Protein AF-A0A957PJA9-F1 (afdb_monomer_lite)

Sequence (303 aa):
SLYGAEYSLLAAAGVASLTDVLNEHIEVETPTTPSAQRWWKGEQSMPVIHSETNGGPHGTEFDDTDVLIADQDARVQTISIRTSKRLDQIAIAYTNGALRVHGGSGGAPQSLTLQPDEVVKEIVTYADKKDDHTRIFAIEITTSAGRKLESGTKSGRSVKVTFDAQHLFAGCFGRSGDEVDLLGFLQIEPVEPEPLPIIETGAKIIVFSDPNFQGQSRVLTSPVQTLNPTRFNNLTSSLIVVSGTWELYENVNFEGDAWIVSEDGGPNEDGVYPNWQSWQGDNDVISSLKPQELPTDYGAAGA

Structure (mmCIF, N/CA/C/O backbone):
data_AF-A0A957PJA9-F1
#
_entry.id   AF-A0A957PJA9-F1
#
loop_
_atom_site.group_PDB
_atom_site.id
_atom_site.type_symbol
_atom_site.label_atom_id
_atom_site.label_alt_id
_atom_site.label_comp_id
_atom_site.label_asym_id
_atom_site.label_entity_id
_atom_site.label_seq_id
_atom_site.pdbx_PDB_ins_code
_atom_site.Cartn_x
_atom_site.Cartn_y
_atom_site.Cartn_z
_atom_site.occupancy
_atom_site.B_iso_or_equiv
_atom_site.auth_seq_id
_atom_site.auth_comp_id
_atom_site.auth_asym_id
_atom_site.auth_atom_id
_atom_site.pdbx_PDB_model_num
ATOM 1 N N . SER A 1 1 ? 39.933 4.610 -14.428 1.00 35.66 1 SER A N 1
ATOM 2 C CA . SER A 1 1 ? 39.613 5.789 -15.258 1.00 35.66 1 SER A CA 1
ATOM 3 C C . SER A 1 1 ? 38.736 5.322 -16.413 1.00 35.66 1 SER A C 1
ATOM 5 O O . SER A 1 1 ? 39.227 5.157 -17.520 1.00 35.66 1 SER A O 1
ATOM 7 N N . LEU A 1 2 ? 37.471 4.991 -16.124 1.00 29.03 2 LEU A N 1
ATOM 8 C CA . LEU A 1 2 ? 36.523 4.422 -17.100 1.00 29.03 2 LEU A CA 1
ATOM 9 C C . LEU A 1 2 ? 36.038 5.463 -18.122 1.00 29.03 2 LEU A C 1
ATOM 11 O O . LEU A 1 2 ? 35.729 5.118 -19.251 1.00 29.03 2 LEU A O 1
ATOM 15 N N . TYR A 1 3 ? 36.121 6.748 -17.769 1.00 29.58 3 TYR A N 1
ATOM 16 C CA . TYR A 1 3 ? 35.779 7.852 -18.660 1.00 29.58 3 TYR A CA 1
ATOM 17 C C . TYR A 1 3 ? 36.653 7.925 -19.928 1.00 29.58 3 TYR A C 1
ATOM 19 O O . TYR A 1 3 ? 36.187 8.399 -20.948 1.00 29.58 3 TYR A O 1
ATOM 27 N N . GLY A 1 4 ? 37.911 7.466 -19.918 1.00 29.92 4 GLY A N 1
ATOM 28 C CA . GLY A 1 4 ? 38.843 7.707 -21.037 1.00 29.92 4 GLY A CA 1
ATOM 29 C C . GLY A 1 4 ? 38.593 6.888 -22.314 1.00 29.92 4 GLY A C 1
ATOM 30 O O . GLY A 1 4 ? 38.890 7.367 -23.408 1.00 29.92 4 GLY A O 1
ATOM 31 N N . ALA A 1 5 ? 38.054 5.673 -22.187 1.00 39.09 5 ALA A N 1
ATOM 32 C CA . ALA A 1 5 ? 37.800 4.791 -23.330 1.00 39.09 5 ALA A CA 1
ATOM 33 C C . ALA A 1 5 ? 36.501 5.170 -24.064 1.00 39.09 5 ALA A C 1
ATOM 35 O O . ALA A 1 5 ? 36.493 5.250 -25.291 1.00 39.09 5 ALA A O 1
ATOM 36 N N . GLU A 1 6 ? 35.452 5.528 -23.312 1.00 40.25 6 GLU A N 1
ATOM 37 C CA . GLU A 1 6 ? 34.145 5.935 -23.851 1.00 40.25 6 GLU A CA 1
ATOM 38 C C . GLU A 1 6 ? 34.233 7.180 -24.757 1.00 40.25 6 GLU A C 1
ATOM 40 O O . GLU A 1 6 ? 33.568 7.245 -25.789 1.00 40.25 6 GLU A O 1
ATOM 45 N N . TYR A 1 7 ? 35.106 8.148 -24.438 1.00 41.31 7 TYR A N 1
ATOM 46 C CA . TYR A 1 7 ? 35.310 9.335 -25.285 1.00 41.31 7 TYR A CA 1
ATOM 47 C C . TYR A 1 7 ? 36.021 9.032 -26.614 1.00 41.31 7 TYR A C 1
ATOM 49 O O . TYR A 1 7 ? 35.856 9.788 -27.570 1.00 41.31 7 TYR A O 1
ATOM 57 N N . SER A 1 8 ? 36.812 7.958 -26.694 1.00 42.91 8 SER A N 1
ATOM 58 C CA . SER A 1 8 ? 37.650 7.676 -27.871 1.00 42.91 8 SER A CA 1
ATOM 59 C C . SER A 1 8 ? 36.853 7.031 -29.010 1.00 42.91 8 SER A C 1
ATOM 61 O O . SER A 1 8 ? 37.038 7.403 -30.168 1.00 42.91 8 SER A O 1
ATOM 63 N N . LEU A 1 9 ? 35.917 6.135 -28.681 1.00 43.94 9 LEU A N 1
ATOM 64 C CA . LEU A 1 9 ? 35.018 5.490 -29.649 1.00 43.94 9 LEU A CA 1
ATOM 65 C C . LEU A 1 9 ? 33.994 6.483 -30.227 1.00 43.94 9 LEU A C 1
ATOM 67 O O . LEU A 1 9 ? 33.745 6.513 -31.430 1.00 43.94 9 LEU A O 1
ATOM 71 N N . LEU A 1 10 ? 33.462 7.379 -29.389 1.00 42.94 10 LEU A N 1
ATOM 72 C CA . LEU A 1 10 ? 32.453 8.366 -29.795 1.00 42.94 10 LEU A CA 1
ATOM 73 C C . LEU A 1 10 ? 33.044 9.545 -30.591 1.00 42.94 10 LEU A C 1
ATOM 75 O O . LEU A 1 10 ? 32.372 10.102 -31.459 1.00 42.94 10 LEU A O 1
ATOM 79 N N . ALA A 1 11 ? 34.314 9.897 -30.354 1.00 40.91 11 ALA A N 1
ATOM 80 C CA . ALA A 1 11 ? 35.032 10.891 -31.156 1.00 40.91 11 ALA A CA 1
ATOM 81 C C . ALA A 1 11 ? 35.365 10.384 -32.572 1.00 40.91 11 ALA A C 1
ATOM 83 O O . ALA A 1 11 ? 35.389 11.181 -33.512 1.00 40.91 11 ALA A O 1
ATOM 84 N N . ALA A 1 12 ? 35.573 9.073 -32.747 1.00 42.72 12 ALA A N 1
ATOM 85 C CA . ALA A 1 12 ? 35.762 8.457 -34.063 1.00 42.72 12 ALA A CA 1
ATOM 86 C C . ALA A 1 12 ? 34.472 8.457 -34.912 1.00 42.72 12 ALA A C 1
ATOM 88 O O . ALA A 1 12 ? 34.547 8.481 -36.140 1.00 42.72 12 ALA A O 1
ATOM 89 N N . ALA A 1 13 ? 33.300 8.511 -34.267 1.00 43.03 13 ALA A N 1
ATOM 90 C CA . ALA A 1 13 ? 31.978 8.471 -34.899 1.00 43.03 13 ALA A CA 1
ATOM 91 C C . ALA A 1 13 ? 31.411 9.847 -35.332 1.00 43.03 13 ALA A C 1
ATOM 93 O O . ALA A 1 13 ? 30.321 9.909 -35.897 1.00 43.03 13 ALA A O 1
ATOM 94 N N . GLY A 1 14 ? 32.120 10.962 -35.100 1.00 38.50 14 GLY A N 1
ATOM 95 C CA . GLY A 1 14 ? 31.727 12.289 -35.608 1.00 38.50 14 GLY A CA 1
ATOM 96 C C . GLY A 1 14 ? 30.507 12.943 -34.931 1.00 38.50 14 GLY A C 1
ATOM 97 O O . GLY A 1 14 ? 29.901 13.845 -35.510 1.00 38.50 14 GLY A O 1
ATOM 98 N N . VAL A 1 15 ? 30.138 12.519 -33.717 1.00 47.31 15 VAL A N 1
ATOM 99 C CA . VAL A 1 15 ? 28.950 13.010 -32.992 1.00 47.31 15 VAL A CA 1
ATOM 100 C C . VAL A 1 15 ? 29.196 14.423 -32.430 1.00 47.31 15 VAL A C 1
ATOM 102 O O . VAL A 1 15 ? 30.083 14.634 -31.606 1.00 47.31 15 VAL A O 1
ATOM 105 N N . ALA A 1 16 ? 28.422 15.417 -32.883 1.00 40.41 16 ALA A N 1
ATOM 106 C CA . ALA A 1 16 ? 28.734 16.845 -32.714 1.00 40.41 16 ALA A CA 1
ATOM 107 C C . ALA A 1 16 ? 28.353 17.490 -31.356 1.00 40.41 16 ALA A C 1
ATOM 109 O O . ALA A 1 16 ? 28.653 18.665 -31.151 1.00 40.41 16 ALA A O 1
ATOM 110 N N . SER A 1 17 ? 27.738 16.772 -30.410 1.00 44.25 17 SER A N 1
ATOM 111 C CA . SER A 1 17 ? 27.524 17.275 -29.037 1.00 44.25 17 SER A CA 1
ATOM 112 C C . SER A 1 17 ? 27.414 16.120 -28.037 1.00 44.25 17 SER A C 1
ATOM 114 O O . SER A 1 17 ? 26.384 15.461 -27.928 1.00 44.25 17 SER A O 1
ATOM 116 N N . LEU A 1 18 ? 28.505 15.862 -27.309 1.00 39.62 18 LEU A N 1
ATOM 117 C CA . LEU A 1 18 ? 28.618 14.800 -26.295 1.00 39.62 18 LEU A CA 1
ATOM 118 C C . LEU A 1 18 ? 27.788 15.080 -25.029 1.00 39.62 18 LEU A C 1
ATOM 120 O O . LEU A 1 18 ? 27.390 14.152 -24.331 1.00 39.62 18 LEU A O 1
ATOM 124 N N . THR A 1 19 ? 27.526 16.350 -24.719 1.00 38.09 19 THR A N 1
ATOM 125 C CA . THR A 1 19 ? 26.847 16.772 -23.484 1.00 38.09 19 THR A CA 1
ATOM 126 C C . THR A 1 19 ? 25.332 16.611 -23.517 1.00 38.09 19 THR A C 1
ATOM 128 O O . THR A 1 19 ? 24.737 16.485 -22.453 1.00 38.09 19 THR A O 1
ATOM 131 N N . ASP A 1 20 ? 24.711 16.581 -24.698 1.00 39.44 20 ASP A N 1
ATOM 132 C CA . ASP A 1 20 ? 23.251 16.450 -24.816 1.00 39.44 20 ASP A CA 1
ATOM 133 C C . ASP A 1 20 ? 22.808 14.976 -24.809 1.00 39.44 20 ASP A C 1
ATOM 135 O O . ASP A 1 20 ? 21.791 14.642 -24.210 1.00 39.44 20 ASP A O 1
ATOM 139 N N . VAL A 1 21 ? 23.615 14.073 -25.384 1.00 43.16 21 VAL A N 1
ATOM 140 C CA . VAL A 1 21 ? 23.332 12.622 -25.439 1.00 43.16 21 VAL A CA 1
ATOM 141 C C . VAL A 1 21 ? 23.545 11.938 -24.083 1.00 43.16 21 VAL A C 1
ATOM 143 O O . VAL A 1 21 ? 22.815 11.017 -23.733 1.00 43.16 21 VAL A O 1
ATOM 146 N N . LEU A 1 22 ? 24.526 12.395 -23.296 1.00 40.66 22 LEU A N 1
ATOM 147 C CA . LEU A 1 22 ? 24.816 11.839 -21.967 1.00 40.66 22 LEU A CA 1
ATOM 148 C C . LEU A 1 22 ? 23.906 12.397 -20.854 1.00 40.66 22 LEU A C 1
ATOM 150 O O . LEU A 1 22 ? 23.864 11.809 -19.778 1.00 40.66 22 LEU A O 1
ATOM 154 N N . ASN A 1 23 ? 23.185 13.503 -21.095 1.00 36.00 23 ASN A N 1
ATOM 155 C CA . ASN A 1 23 ? 22.297 14.139 -20.109 1.00 36.00 23 ASN A CA 1
ATOM 156 C C . ASN A 1 23 ? 20.808 13.780 -20.264 1.00 36.00 23 ASN A C 1
ATOM 158 O O . ASN A 1 23 ? 20.015 14.155 -19.398 1.00 36.00 23 ASN A O 1
ATOM 162 N N . GLU A 1 24 ? 20.398 13.050 -21.308 1.00 37.00 24 GLU A N 1
ATOM 163 C CA . GLU A 1 24 ? 19.062 12.439 -21.350 1.00 37.00 24 GLU A CA 1
ATOM 164 C C . GLU A 1 24 ? 19.024 11.211 -20.419 1.00 37.00 24 GLU A C 1
ATOM 166 O O . GLU A 1 24 ? 19.050 10.061 -20.852 1.00 37.00 24 GLU A O 1
ATOM 171 N N . HIS A 1 25 ? 18.938 11.454 -19.107 1.00 32.47 25 HIS A N 1
ATOM 172 C CA . HIS A 1 25 ? 18.408 10.473 -18.160 1.00 32.47 25 HIS A CA 1
ATOM 173 C C . HIS A 1 25 ? 16.915 10.285 -18.455 1.00 32.47 25 HIS A C 1
ATOM 175 O O . HIS A 1 25 ? 16.056 10.937 -17.866 1.00 32.47 25 HIS A O 1
ATOM 181 N N . ILE A 1 26 ? 16.598 9.415 -19.411 1.00 35.09 26 ILE A N 1
ATOM 182 C CA . ILE A 1 26 ? 15.256 8.855 -19.531 1.00 35.09 26 ILE A CA 1
ATOM 183 C C . ILE A 1 26 ? 15.223 7.658 -18.585 1.00 35.09 26 ILE A C 1
ATOM 185 O O . ILE A 1 26 ? 15.786 6.607 -18.886 1.00 35.09 26 ILE A O 1
ATOM 189 N N . GLU A 1 27 ? 14.589 7.832 -17.425 1.00 33.16 27 GLU A N 1
ATOM 190 C CA . GLU A 1 27 ? 14.110 6.712 -16.619 1.00 33.16 27 GLU A CA 1
ATOM 191 C C . GLU A 1 27 ? 13.172 5.884 -17.505 1.00 33.16 27 GLU A C 1
ATOM 193 O O . GLU A 1 27 ? 12.045 6.278 -17.805 1.00 33.16 27 GLU A O 1
ATOM 198 N N . VAL A 1 28 ? 13.670 4.759 -18.016 1.00 34.41 28 VAL A N 1
ATOM 199 C CA . VAL A 1 28 ? 12.825 3.764 -18.667 1.00 34.41 28 VAL A CA 1
ATOM 200 C C . VAL A 1 28 ? 12.067 3.072 -17.543 1.00 34.41 28 VAL A C 1
ATOM 202 O O . VAL A 1 28 ? 12.627 2.228 -16.847 1.00 34.41 28 VAL A O 1
ATOM 205 N N . GLU A 1 29 ? 10.806 3.459 -17.344 1.00 29.66 29 GLU A N 1
ATOM 206 C CA . GLU A 1 29 ? 9.872 2.710 -16.505 1.00 29.66 29 GLU A CA 1
ATOM 207 C C . GLU A 1 29 ? 9.851 1.258 -16.998 1.00 29.66 29 GLU A C 1
ATOM 209 O O . GLU A 1 29 ? 9.418 0.953 -18.114 1.00 29.66 29 GLU A O 1
ATOM 214 N N . THR A 1 30 ? 10.391 0.353 -16.188 1.00 33.00 30 THR A N 1
ATOM 215 C CA . THR A 1 30 ? 10.357 -1.075 -16.474 1.00 33.00 30 THR A CA 1
ATOM 216 C C . THR A 1 30 ? 8.904 -1.556 -16.388 1.00 33.00 30 THR A C 1
ATOM 218 O O . THR A 1 30 ? 8.198 -1.222 -15.434 1.00 33.00 30 THR A O 1
ATOM 221 N N . PRO A 1 31 ? 8.407 -2.342 -17.362 1.00 29.28 31 PRO A N 1
ATOM 222 C CA . PRO A 1 31 ? 7.076 -2.921 -17.264 1.00 29.28 31 PRO A CA 1
ATOM 223 C C . PRO A 1 31 ? 7.059 -3.923 -16.104 1.00 29.28 31 PRO A C 1
ATOM 225 O O . PRO A 1 31 ? 7.679 -4.986 -16.160 1.00 29.28 31 PRO A O 1
ATOM 228 N N . THR A 1 32 ? 6.337 -3.582 -15.039 1.00 33.22 32 THR A N 1
ATOM 229 C CA . THR A 1 32 ? 6.077 -4.438 -13.879 1.00 33.22 32 THR A CA 1
ATOM 230 C C . THR A 1 32 ? 5.175 -5.606 -14.281 1.00 33.22 32 THR A C 1
ATOM 232 O O . THR A 1 32 ? 3.971 -5.607 -14.043 1.00 33.22 32 THR A O 1
ATOM 235 N N . THR A 1 33 ? 5.739 -6.635 -14.917 1.00 31.31 33 THR A N 1
ATOM 236 C CA . THR A 1 33 ? 5.007 -7.890 -15.141 1.00 31.31 33 THR A CA 1
ATOM 237 C C . THR A 1 33 ? 5.072 -8.748 -13.864 1.00 31.31 33 THR A C 1
ATOM 239 O O . THR A 1 33 ? 6.165 -9.179 -13.495 1.00 31.31 33 THR A O 1
ATOM 242 N N . PRO A 1 34 ? 3.945 -9.045 -13.180 1.00 34.22 34 PRO A N 1
ATOM 243 C CA . PRO A 1 34 ? 3.932 -9.646 -11.833 1.00 34.22 34 PRO A CA 1
ATOM 244 C C . PRO A 1 34 ? 4.334 -11.132 -11.711 1.00 34.22 34 PRO A C 1
ATOM 246 O O . PRO A 1 34 ? 4.091 -11.745 -10.676 1.00 34.22 34 PRO A O 1
ATOM 249 N N . SER A 1 35 ? 4.901 -11.778 -12.734 1.00 34.34 35 SER A N 1
ATOM 250 C CA . SER A 1 35 ? 4.942 -13.253 -12.796 1.00 34.34 35 SER A CA 1
ATOM 251 C C . SER A 1 35 ? 6.235 -13.933 -12.321 1.00 34.34 35 SER A C 1
ATOM 253 O O . SER A 1 35 ? 6.362 -15.144 -12.486 1.00 34.34 35 SER A O 1
ATOM 255 N N . ALA A 1 36 ? 7.176 -13.219 -11.697 1.00 36.50 36 ALA A N 1
ATOM 256 C CA . ALA A 1 36 ? 8.404 -13.815 -11.144 1.00 36.50 36 ALA A CA 1
ATOM 257 C C . ALA A 1 36 ? 8.431 -13.871 -9.602 1.00 36.50 36 ALA A C 1
ATOM 259 O O . ALA A 1 36 ? 9.495 -13.926 -8.990 1.00 36.50 36 ALA A O 1
ATOM 260 N N . GLN A 1 37 ? 7.264 -13.896 -8.952 1.00 40.44 37 GLN A N 1
ATOM 261 C CA . GLN A 1 37 ? 7.166 -14.106 -7.507 1.00 40.44 37 GLN A CA 1
ATOM 262 C C . GLN A 1 37 ? 7.439 -15.577 -7.134 1.00 40.44 37 GLN A C 1
ATOM 264 O O . GLN A 1 37 ? 6.527 -16.396 -7.019 1.00 40.44 37 GLN A O 1
ATOM 269 N N . ARG A 1 38 ? 8.707 -15.924 -6.885 1.00 29.86 38 ARG A N 1
ATOM 270 C CA . ARG A 1 38 ? 9.079 -17.051 -6.011 1.00 29.86 38 ARG A CA 1
ATOM 271 C C . ARG A 1 38 ? 10.228 -16.636 -5.092 1.00 29.86 38 ARG A C 1
ATOM 273 O O . ARG A 1 38 ? 11.295 -16.251 -5.549 1.00 29.86 38 ARG A O 1
ATOM 280 N N . TRP A 1 39 ? 9.939 -16.686 -3.794 1.00 40.41 39 TRP A N 1
ATOM 281 C CA . TRP A 1 39 ? 10.555 -15.881 -2.745 1.00 40.41 39 TRP A CA 1
ATOM 282 C C . TRP A 1 39 ? 11.653 -16.618 -1.956 1.00 40.41 39 TRP A C 1
ATOM 284 O O . TRP A 1 39 ? 11.541 -17.811 -1.681 1.00 40.41 39 TRP A O 1
ATOM 294 N N . TRP A 1 40 ? 12.696 -15.851 -1.617 1.00 39.94 40 TRP A N 1
ATOM 295 C CA . TRP A 1 40 ? 13.500 -15.802 -0.382 1.00 39.94 40 TRP A CA 1
ATOM 296 C C . TRP A 1 40 ? 13.588 -17.035 0.553 1.00 39.94 40 TRP A C 1
ATOM 298 O O . TRP A 1 40 ? 12.599 -17.545 1.075 1.00 39.94 40 TRP A O 1
ATOM 308 N N . LYS A 1 41 ? 14.833 -17.420 0.882 1.00 37.88 41 LYS A N 1
ATOM 309 C CA . LYS A 1 41 ? 15.226 -18.200 2.072 1.00 37.88 41 LYS A CA 1
ATOM 310 C C . LYS A 1 41 ? 15.840 -17.232 3.093 1.00 37.88 41 LYS A C 1
ATOM 312 O O . LYS A 1 41 ? 17.004 -16.878 2.937 1.00 37.88 41 LYS A O 1
ATOM 317 N N . GLY A 1 42 ? 15.135 -16.842 4.151 1.00 35.31 42 GLY A N 1
ATOM 318 C CA . GLY A 1 42 ? 15.780 -16.070 5.215 1.00 35.31 42 GLY A CA 1
ATOM 319 C C . GLY A 1 42 ? 14.867 -15.741 6.387 1.00 35.31 42 GLY A C 1
ATOM 320 O O . GLY A 1 42 ? 13.770 -15.224 6.229 1.00 35.31 42 GLY A O 1
ATOM 321 N N . GLU A 1 43 ? 15.366 -16.069 7.566 1.00 42.69 43 GLU A N 1
ATOM 322 C CA . GLU A 1 43 ? 14.689 -16.254 8.849 1.00 42.69 43 GLU A CA 1
ATOM 323 C C . GLU A 1 43 ? 14.502 -14.947 9.646 1.00 42.69 43 GLU A C 1
ATOM 325 O O . GLU A 1 43 ? 14.566 -14.953 10.873 1.00 42.69 43 GLU A O 1
ATOM 330 N N . GLN A 1 44 ? 14.297 -13.807 8.976 1.00 46.06 44 GLN A N 1
ATOM 331 C CA . GLN A 1 44 ? 13.971 -12.549 9.655 1.00 46.06 44 GLN A CA 1
ATOM 332 C C . GLN A 1 44 ? 12.506 -12.190 9.410 1.00 46.06 44 GLN A C 1
ATOM 334 O O . GLN A 1 44 ? 12.094 -11.855 8.305 1.00 46.06 44 GLN A O 1
ATOM 339 N N . SER A 1 45 ? 11.713 -12.338 10.471 1.00 51.94 45 SER A N 1
ATOM 340 C CA . SER A 1 45 ? 10.333 -11.871 10.580 1.00 51.94 45 SER A CA 1
ATOM 341 C C . SER A 1 45 ? 10.215 -10.414 10.132 1.00 51.94 45 SER A C 1
ATOM 343 O O . SER A 1 45 ? 11.037 -9.605 10.564 1.00 51.94 45 SER A O 1
ATOM 345 N N . MET A 1 46 ? 9.175 -10.060 9.364 1.00 56.75 46 MET A N 1
ATOM 346 C CA . MET A 1 46 ? 8.797 -8.649 9.205 1.00 56.75 46 MET A CA 1
ATOM 347 C C . MET A 1 46 ? 8.712 -8.015 10.603 1.00 56.75 46 MET A C 1
ATOM 349 O O . MET A 1 46 ? 8.009 -8.578 11.454 1.00 56.75 46 MET A O 1
ATOM 353 N N . PRO A 1 47 ? 9.420 -6.906 10.885 1.00 71.50 47 PRO A N 1
ATOM 354 C CA . PRO A 1 47 ? 9.266 -6.220 12.155 1.00 71.50 47 PRO A CA 1
ATOM 355 C C . PRO A 1 47 ? 7.861 -5.610 12.191 1.00 71.50 47 PRO A C 1
ATOM 357 O O . PRO A 1 47 ? 7.597 -4.557 11.616 1.00 71.50 47 PRO A O 1
ATOM 360 N N . VAL A 1 48 ? 6.927 -6.314 12.831 1.00 85.81 48 VAL A N 1
ATOM 361 C CA . VAL A 1 48 ? 5.610 -5.767 13.160 1.00 85.81 48 VAL A CA 1
ATOM 362 C C . VAL A 1 48 ? 5.788 -4.884 14.389 1.00 85.81 48 VAL A C 1
ATOM 364 O O . VAL A 1 48 ? 6.228 -5.348 15.441 1.00 85.81 48 VAL A O 1
ATOM 367 N N . ILE A 1 49 ? 5.475 -3.601 14.243 1.00 90.31 49 ILE A N 1
ATOM 368 C CA . ILE A 1 49 ? 5.628 -2.590 15.285 1.00 90.31 49 ILE A CA 1
ATOM 369 C C . ILE A 1 49 ? 4.256 -2.270 15.875 1.00 90.31 49 ILE A C 1
ATOM 371 O O . ILE A 1 49 ? 3.344 -1.829 15.175 1.00 90.31 49 ILE A O 1
ATOM 375 N N . HIS A 1 50 ? 4.121 -2.428 17.187 1.00 94.88 50 HIS A N 1
ATOM 376 C CA . HIS A 1 50 ? 2.921 -2.046 17.931 1.00 94.88 50 HIS A CA 1
ATOM 377 C C . HIS A 1 50 ? 3.012 -0.580 18.368 1.00 94.88 50 HIS A C 1
ATOM 379 O O . HIS A 1 50 ? 3.976 -0.169 19.015 1.00 94.88 50 HIS A O 1
ATOM 385 N N . SER A 1 51 ? 2.003 0.224 18.028 1.00 97.25 51 SER A N 1
ATOM 386 C CA . SER A 1 51 ? 1.910 1.620 18.474 1.00 97.25 51 SER A CA 1
ATOM 387 C C . SER A 1 51 ? 1.619 1.755 19.977 1.00 97.25 51 SER A C 1
ATOM 389 O O . SER A 1 51 ? 1.298 0.791 20.669 1.00 97.25 51 SER A O 1
ATOM 391 N N . GLU A 1 52 ? 1.608 2.991 20.487 1.00 95.25 52 GLU A N 1
ATOM 392 C CA . GLU A 1 52 ? 0.925 3.288 21.753 1.00 95.25 52 GLU A CA 1
ATOM 393 C C . GLU A 1 52 ? -0.574 2.939 21.647 1.00 95.25 52 GLU A C 1
ATOM 395 O O . GLU A 1 52 ? -1.197 3.138 20.600 1.00 95.25 52 GLU A O 1
ATOM 400 N N . THR A 1 53 ? -1.156 2.432 22.737 1.00 97.19 53 THR A N 1
ATOM 401 C CA . THR A 1 53 ? -2.593 2.142 22.851 1.00 97.19 53 THR A CA 1
ATOM 402 C C . THR A 1 53 ? -3.358 3.267 23.543 1.00 97.19 53 THR A C 1
ATOM 404 O O . THR A 1 53 ? -2.855 3.873 24.491 1.00 97.19 53 THR A O 1
ATOM 407 N N . ASN A 1 54 ? -4.629 3.447 23.189 1.00 98.00 54 ASN A N 1
ATOM 408 C CA . ASN A 1 54 ? -5.583 4.255 23.950 1.00 98.00 54 ASN A CA 1
ATOM 409 C C . ASN A 1 54 ? -6.737 3.390 24.462 1.00 98.00 54 ASN A C 1
ATOM 411 O O . ASN A 1 54 ? -7.106 2.431 23.791 1.00 98.00 54 ASN A O 1
ATOM 415 N N . GLY A 1 55 ? -7.323 3.724 25.615 1.00 96.75 55 GLY A N 1
ATOM 416 C CA . GLY A 1 55 ? -8.453 2.981 26.192 1.00 96.75 55 GLY A CA 1
ATOM 417 C C . GLY A 1 55 ? -8.180 2.340 27.558 1.00 96.75 55 GLY A C 1
ATOM 418 O O . GLY A 1 55 ? -7.376 2.853 28.338 1.00 96.75 55 GLY A O 1
ATOM 419 N N . GLY A 1 56 ? -8.895 1.257 27.886 1.00 94.38 56 GLY A N 1
ATOM 420 C CA . GLY A 1 56 ? -8.838 0.594 29.196 1.00 94.38 56 GLY A CA 1
ATOM 421 C C . GLY A 1 56 ? -8.823 -0.939 29.166 1.00 94.38 56 GLY A C 1
ATOM 422 O O . GLY A 1 56 ? -9.042 -1.552 28.129 1.00 94.38 56 GLY A O 1
ATOM 423 N N . PRO A 1 57 ? -8.587 -1.585 30.321 1.00 95.25 57 PRO A N 1
ATOM 424 C CA . PRO A 1 57 ? -8.232 -3.007 30.426 1.00 95.25 57 PRO A CA 1
ATOM 425 C C . PRO A 1 57 ? -9.428 -3.974 30.328 1.00 95.25 57 PRO A C 1
ATOM 427 O O . PRO A 1 57 ? -9.367 -5.100 30.817 1.00 95.25 57 PRO A O 1
ATOM 430 N N . HIS A 1 58 ? -10.545 -3.536 29.758 1.00 94.00 58 HIS A N 1
ATOM 431 C CA . HIS A 1 58 ? -11.792 -4.299 29.715 1.00 94.00 58 HIS A CA 1
ATOM 432 C C . HIS A 1 58 ? -11.889 -5.134 28.433 1.00 94.00 58 HIS A C 1
ATOM 434 O O . HIS A 1 58 ? -11.033 -5.026 27.561 1.00 94.00 58 HIS A O 1
ATOM 440 N N . GLY A 1 59 ? -12.905 -5.992 28.332 1.00 95.12 59 GLY A N 1
ATOM 441 C CA . GLY A 1 59 ? -13.120 -6.813 27.139 1.00 95.12 59 GLY A CA 1
ATOM 442 C C . GLY A 1 59 ? -12.084 -7.928 26.972 1.00 95.12 59 GLY A C 1
ATOM 443 O O . GLY A 1 59 ? -11.285 -8.206 27.872 1.00 95.12 59 GLY A O 1
ATOM 444 N N . THR A 1 60 ? -12.122 -8.577 25.813 1.00 97.69 60 THR A N 1
ATOM 445 C CA . THR A 1 60 ? -11.225 -9.667 25.408 1.00 97.69 60 THR A CA 1
ATOM 446 C C . THR A 1 60 ? -10.134 -9.127 24.496 1.00 97.69 60 THR A C 1
ATOM 448 O O . THR A 1 60 ? -10.398 -8.244 23.684 1.00 97.69 60 THR A O 1
ATOM 451 N N . GLU A 1 61 ? -8.916 -9.641 24.643 1.00 98.00 61 GLU A N 1
ATOM 452 C CA . GLU A 1 61 ? -7.775 -9.258 23.807 1.00 98.00 61 GLU A CA 1
ATOM 453 C C . GLU A 1 61 ? -7.956 -9.703 22.355 1.00 98.00 61 GLU A C 1
ATOM 455 O O . GLU A 1 61 ? -8.533 -10.757 22.083 1.00 98.00 61 GLU A O 1
ATOM 460 N N . PHE A 1 62 ? -7.426 -8.900 21.438 1.00 98.38 62 PHE A N 1
ATOM 461 C CA . PHE A 1 62 ? -7.275 -9.238 20.031 1.00 98.38 62 PHE A CA 1
ATOM 462 C C . PHE A 1 62 ? -5.961 -8.667 19.491 1.00 98.38 62 PHE A C 1
ATOM 464 O O . PHE A 1 62 ? -5.474 -7.642 19.978 1.00 98.38 62 PHE A O 1
ATOM 471 N N . ASP A 1 63 ? -5.410 -9.315 18.470 1.00 97.44 63 ASP A N 1
ATOM 472 C CA . ASP A 1 63 ? -4.217 -8.871 17.755 1.00 97.44 63 ASP A CA 1
ATOM 473 C C . ASP A 1 63 ? -4.258 -9.426 16.323 1.00 97.44 63 ASP A C 1
ATOM 475 O O . ASP A 1 63 ? -4.375 -10.637 16.136 1.00 97.44 63 ASP A O 1
ATOM 479 N N . ASP A 1 64 ? -4.185 -8.541 15.327 1.00 97.31 64 ASP A N 1
ATOM 480 C CA . ASP A 1 64 ? -4.242 -8.891 13.902 1.00 97.31 64 ASP A CA 1
ATOM 481 C C . ASP A 1 64 ? -2.883 -9.330 13.321 1.00 97.31 64 ASP A C 1
ATOM 483 O O . ASP A 1 64 ? -2.771 -9.580 12.118 1.00 97.31 64 ASP A O 1
ATOM 487 N N . THR A 1 65 ? -1.833 -9.436 14.146 1.00 92.25 65 THR A N 1
ATOM 488 C CA . THR A 1 65 ? -0.486 -9.854 13.712 1.00 92.25 65 THR A CA 1
ATOM 489 C C . THR A 1 65 ? -0.501 -11.227 13.027 1.00 92.25 65 THR A C 1
ATOM 491 O O . THR A 1 65 ? 0.329 -11.505 12.162 1.00 92.25 65 THR A O 1
ATOM 494 N N . ASP A 1 66 ? -1.473 -12.082 13.352 1.00 90.25 66 ASP A N 1
ATOM 495 C CA . ASP A 1 66 ? -1.637 -13.401 12.745 1.00 90.25 66 ASP A CA 1
ATOM 496 C C . ASP A 1 66 ? -1.866 -13.348 11.222 1.00 90.25 66 ASP A C 1
ATOM 498 O O . ASP A 1 66 ? -1.379 -14.222 10.503 1.00 90.25 66 ASP A O 1
ATOM 502 N N . VAL A 1 67 ? -2.533 -12.303 10.715 1.00 88.69 67 VAL A N 1
ATOM 503 C CA . VAL A 1 67 ? -2.718 -12.077 9.271 1.00 88.69 67 VAL A CA 1
ATOM 504 C C . VAL A 1 67 ? -1.372 -11.854 8.584 1.00 88.69 67 VAL A C 1
ATOM 506 O O . VAL A 1 67 ? -1.113 -12.445 7.538 1.00 88.69 67 VAL A O 1
ATOM 509 N N . LEU A 1 68 ? -0.513 -11.037 9.199 1.00 84.69 68 LEU A N 1
ATOM 510 C CA . LEU A 1 68 ? 0.792 -10.643 8.658 1.00 84.69 68 LEU A CA 1
ATOM 511 C C . LEU A 1 68 ? 1.810 -11.790 8.719 1.00 84.69 68 LEU A C 1
ATOM 513 O O . LEU A 1 68 ? 2.697 -11.884 7.875 1.00 84.69 68 LEU A O 1
ATOM 517 N N . ILE A 1 69 ? 1.681 -12.674 9.714 1.00 83.94 69 ILE A N 1
ATOM 518 C CA . ILE A 1 69 ? 2.492 -13.894 9.824 1.00 83.94 69 ILE A CA 1
ATOM 519 C C . ILE A 1 69 ? 2.080 -14.918 8.762 1.00 83.94 69 ILE A C 1
ATOM 521 O O . ILE A 1 69 ? 2.940 -15.587 8.190 1.00 83.94 69 ILE A O 1
ATOM 525 N N . ALA A 1 70 ? 0.775 -15.069 8.521 1.00 80.50 70 ALA A N 1
ATOM 526 C CA . ALA A 1 70 ? 0.260 -16.033 7.554 1.00 80.50 70 ALA A CA 1
ATOM 527 C C . ALA A 1 70 ? 0.571 -15.636 6.103 1.00 80.50 70 ALA A C 1
ATOM 529 O O . ALA A 1 70 ? 0.743 -16.514 5.257 1.00 80.50 70 ALA A O 1
ATOM 530 N N . ASP A 1 71 ? 0.632 -14.334 5.822 1.00 80.75 71 ASP A N 1
ATOM 531 C CA . ASP A 1 71 ? 0.855 -13.790 4.490 1.00 80.75 71 ASP A CA 1
ATOM 532 C C . ASP A 1 71 ? 1.555 -12.425 4.571 1.00 80.75 71 ASP A C 1
ATOM 534 O O . ASP A 1 71 ? 0.966 -11.418 4.971 1.00 80.75 71 ASP A O 1
ATOM 538 N N . GLN A 1 72 ? 2.823 -12.395 4.159 1.00 77.12 72 GLN A N 1
ATOM 539 C CA . GLN A 1 72 ? 3.654 -11.189 4.190 1.00 77.12 72 GLN A CA 1
ATOM 540 C C . GLN A 1 72 ? 3.259 -10.165 3.113 1.00 77.12 72 GLN A C 1
ATOM 542 O O . GLN A 1 72 ? 3.645 -8.998 3.209 1.00 77.12 72 GLN A O 1
ATOM 547 N N . ASP A 1 73 ? 2.443 -10.559 2.132 1.00 79.81 73 ASP A N 1
ATOM 548 C CA . ASP A 1 73 ? 1.876 -9.687 1.099 1.00 79.81 73 ASP A CA 1
ATOM 549 C C . ASP A 1 73 ? 0.487 -9.154 1.469 1.00 79.81 73 ASP A C 1
ATOM 551 O O . ASP A 1 73 ? -0.075 -8.315 0.756 1.00 79.81 73 ASP A O 1
ATOM 555 N N . ALA A 1 74 ? -0.073 -9.573 2.608 1.00 84.19 74 ALA A N 1
ATOM 556 C CA . ALA A 1 74 ? -1.338 -9.041 3.087 1.00 84.19 74 ALA A CA 1
ATOM 557 C C . ALA A 1 74 ? -1.220 -7.529 3.333 1.00 84.19 74 ALA A C 1
ATOM 559 O O . ALA A 1 74 ? -0.351 -7.049 4.067 1.00 84.19 74 ALA A O 1
ATOM 560 N N . ARG A 1 75 ? -2.111 -6.752 2.714 1.00 88.62 75 ARG A N 1
ATOM 561 C CA . ARG A 1 75 ? -2.224 -5.300 2.909 1.00 88.62 75 ARG A CA 1
ATOM 562 C C . ARG A 1 75 ? -3.646 -4.948 3.308 1.00 88.62 75 ARG A C 1
ATOM 564 O O . ARG A 1 75 ? -4.594 -5.619 2.899 1.00 88.62 75 ARG A O 1
ATOM 571 N N . VAL A 1 76 ? -3.804 -3.882 4.089 1.00 95.75 76 VAL A N 1
ATOM 572 C CA . VAL A 1 76 ? -5.124 -3.327 4.407 1.00 95.75 76 VAL A CA 1
ATOM 573 C C . VAL A 1 76 ? -5.778 -2.845 3.113 1.00 95.75 76 VAL A C 1
ATOM 575 O O . VAL A 1 76 ? -5.197 -2.051 2.383 1.00 95.75 76 VAL A O 1
ATOM 578 N N . GLN A 1 77 ? -6.991 -3.315 2.832 1.00 94.50 77 GLN A N 1
ATOM 579 C CA . GLN A 1 77 ? -7.775 -2.918 1.661 1.00 94.50 77 GLN A CA 1
ATOM 580 C C . GLN A 1 77 ? -8.951 -2.024 2.060 1.00 94.50 77 GLN A C 1
ATOM 582 O O . GLN A 1 77 ? -9.206 -0.995 1.436 1.00 94.50 77 GLN A O 1
ATOM 587 N N . THR A 1 78 ? -9.695 -2.418 3.094 1.00 97.81 78 THR A N 1
ATOM 588 C CA . THR A 1 78 ? -10.851 -1.659 3.583 1.00 97.81 78 THR A CA 1
ATOM 589 C C . THR A 1 78 ? -10.828 -1.577 5.095 1.00 97.81 78 THR A C 1
ATOM 591 O O . THR A 1 78 ? -10.685 -2.589 5.778 1.00 97.81 78 THR A O 1
ATOM 594 N N . ILE A 1 79 ? -11.043 -0.368 5.606 1.00 98.56 79 ILE A N 1
ATOM 595 C CA . ILE A 1 79 ? -11.251 -0.104 7.025 1.00 98.56 79 ILE A CA 1
ATOM 596 C C . ILE A 1 79 ? -12.729 0.190 7.219 1.00 98.56 79 ILE A C 1
ATOM 598 O O . ILE A 1 79 ? -13.289 1.056 6.549 1.00 98.56 79 ILE A O 1
ATOM 602 N N . SER A 1 80 ? -13.371 -0.536 8.124 1.00 98.00 80 SER A N 1
ATOM 603 C CA . SER A 1 80 ? -14.765 -0.310 8.492 1.00 98.00 80 SER A CA 1
ATOM 604 C C . SER A 1 80 ? -14.879 -0.033 9.978 1.00 98.00 80 SER A C 1
ATOM 606 O O . SER A 1 80 ? -14.194 -0.644 10.791 1.00 98.00 80 SER A O 1
ATOM 608 N N . ILE A 1 81 ? -15.768 0.881 10.332 1.00 97.38 81 ILE A N 1
ATOM 609 C CA . ILE A 1 81 ? -16.117 1.193 11.711 1.00 97.38 81 ILE A CA 1
ATOM 610 C C . ILE A 1 81 ? -17.626 1.095 11.879 1.00 97.38 81 ILE A C 1
ATOM 612 O O . ILE A 1 81 ? -18.387 1.342 10.943 1.00 97.38 81 ILE A O 1
ATOM 616 N N . ARG A 1 82 ? -18.071 0.759 13.084 1.00 96.38 82 ARG A N 1
ATOM 617 C CA . ARG A 1 82 ? -19.463 0.948 13.487 1.00 96.38 82 ARG A CA 1
ATOM 618 C C . ARG A 1 82 ? -19.490 1.837 14.700 1.00 96.38 82 ARG A C 1
ATOM 620 O O . ARG A 1 82 ? -18.761 1.591 15.661 1.00 96.38 82 ARG A O 1
ATOM 627 N N . THR A 1 83 ? -20.314 2.868 14.647 1.00 85.94 83 THR A N 1
ATOM 628 C CA . THR A 1 83 ? -20.323 3.881 15.694 1.00 85.94 83 THR A CA 1
ATOM 629 C C . THR A 1 83 ? -21.716 4.390 15.996 1.00 85.94 83 THR A C 1
ATOM 631 O O . THR A 1 83 ? -22.622 4.449 15.156 1.00 85.94 83 THR A O 1
ATOM 634 N N . SER A 1 84 ? -21.858 4.793 17.248 1.00 82.31 84 SER A N 1
ATOM 635 C CA . SER A 1 84 ? -22.959 5.597 17.746 1.00 82.31 84 SER A CA 1
ATOM 636 C C . SER A 1 84 ? -22.375 6.767 18.548 1.00 82.31 84 SER A C 1
ATOM 638 O O . SER A 1 84 ? -21.719 7.641 17.989 1.00 82.31 84 SER A O 1
ATOM 640 N N . LYS A 1 85 ? -22.543 6.776 19.874 1.00 86.88 85 LYS A N 1
ATOM 641 C CA . LYS A 1 85 ? -21.841 7.714 20.769 1.00 86.88 85 LYS A CA 1
ATOM 642 C C . LYS A 1 85 ? -20.377 7.322 21.009 1.00 86.88 85 LYS A C 1
ATOM 644 O O . LYS A 1 85 ? -19.624 8.160 21.499 1.00 86.88 85 LYS A O 1
ATOM 649 N N . ARG A 1 86 ? -20.025 6.066 20.717 1.00 92.88 86 ARG A N 1
ATOM 650 C CA . ARG A 1 86 ? -18.723 5.415 20.920 1.00 92.88 86 ARG A CA 1
ATOM 651 C C . ARG A 1 86 ? -18.396 4.521 19.720 1.00 92.88 86 ARG A C 1
ATOM 653 O O . ARG A 1 86 ? -19.250 4.343 18.848 1.00 92.88 86 ARG A O 1
ATOM 660 N N . LEU A 1 87 ? -17.175 3.992 19.677 1.00 95.25 87 LEU A N 1
ATOM 661 C CA . LEU A 1 87 ? -16.749 3.005 18.689 1.00 95.25 87 LEU A CA 1
ATOM 662 C C . LEU A 1 87 ? -17.251 1.618 19.106 1.00 95.25 87 LEU A C 1
ATOM 664 O O . LEU A 1 87 ? -16.689 0.980 19.995 1.00 95.25 87 LEU A O 1
ATOM 668 N N . ASP A 1 88 ? -18.329 1.173 18.467 1.00 95.94 88 ASP A N 1
ATOM 669 C CA . ASP A 1 88 ? -18.916 -0.146 18.688 1.00 95.94 88 ASP A CA 1
ATOM 670 C C . ASP A 1 88 ? -18.049 -1.240 18.035 1.00 95.94 88 ASP A C 1
ATOM 672 O O . ASP A 1 88 ? -17.853 -2.295 18.630 1.00 95.94 88 ASP A O 1
ATOM 676 N N . GLN A 1 89 ? -17.487 -0.976 16.846 1.00 97.56 89 GLN A N 1
ATOM 677 C CA . GLN A 1 89 ? -16.685 -1.946 16.091 1.00 97.56 89 GLN A CA 1
ATOM 678 C C . GLN A 1 89 ? -15.603 -1.289 15.233 1.00 97.56 89 GLN A C 1
ATOM 680 O O . GLN A 1 89 ? -15.838 -0.228 14.652 1.00 97.56 89 GLN A O 1
ATOM 685 N N . ILE A 1 90 ? -14.481 -1.984 15.055 1.00 98.06 90 ILE A N 1
ATOM 686 C CA . ILE A 1 90 ? -13.529 -1.769 13.961 1.00 98.06 90 ILE A CA 1
ATOM 687 C C . ILE A 1 90 ? -13.302 -3.086 13.213 1.00 98.06 90 ILE A C 1
ATOM 689 O O . ILE A 1 90 ? -13.222 -4.152 13.823 1.00 98.06 90 ILE A O 1
ATOM 693 N N . ALA A 1 91 ? -13.230 -3.023 11.888 1.00 98.31 91 ALA A N 1
ATOM 694 C CA . ALA A 1 91 ? -12.960 -4.173 11.043 1.00 98.31 91 ALA A CA 1
ATOM 695 C C . ALA A 1 91 ? -11.977 -3.831 9.923 1.00 98.31 91 ALA A C 1
ATOM 697 O O . ALA A 1 91 ? -12.091 -2.781 9.285 1.00 98.31 91 ALA A O 1
ATOM 698 N N . ILE A 1 92 ? -11.045 -4.748 9.672 1.00 98.50 92 ILE A N 1
ATOM 699 C CA . ILE A 1 92 ? -9.998 -4.633 8.659 1.00 98.50 92 ILE A CA 1
ATOM 700 C C . ILE A 1 92 ? -10.173 -5.769 7.654 1.00 98.50 92 ILE A C 1
ATOM 702 O O . ILE A 1 92 ? -10.091 -6.944 8.016 1.00 98.50 92 ILE A O 1
ATOM 706 N N . ALA A 1 93 ? -10.438 -5.415 6.397 1.00 97.06 93 ALA A N 1
ATOM 707 C CA . ALA A 1 93 ? -10.402 -6.347 5.277 1.00 97.06 93 ALA A CA 1
ATOM 708 C C . ALA A 1 93 ? -9.059 -6.220 4.557 1.00 97.06 93 ALA A C 1
ATOM 710 O O . ALA A 1 93 ? -8.626 -5.104 4.249 1.00 97.06 93 ALA A O 1
ATOM 711 N N . TYR A 1 94 ? -8.431 -7.357 4.282 1.00 95.31 94 TYR A N 1
ATOM 712 C CA . TYR A 1 94 ? -7.106 -7.458 3.685 1.00 95.31 94 TYR A CA 1
ATOM 713 C C . TYR A 1 94 ? -7.176 -7.883 2.215 1.00 95.31 94 TYR A C 1
ATOM 715 O O . TYR A 1 94 ? -8.131 -8.530 1.784 1.00 95.31 94 TYR A O 1
ATOM 723 N N . THR A 1 95 ? -6.138 -7.558 1.445 1.00 90.69 95 THR A N 1
ATOM 724 C CA . THR A 1 95 ? -6.004 -7.915 0.020 1.00 90.69 95 THR A CA 1
ATOM 725 C C . THR A 1 95 ? -6.048 -9.420 -0.247 1.00 90.69 95 THR A C 1
ATOM 727 O O . THR A 1 95 ? -6.522 -9.836 -1.301 1.00 90.69 95 THR A O 1
ATOM 730 N N . ASN A 1 96 ? -5.625 -10.242 0.714 1.00 85.75 96 ASN A N 1
ATOM 731 C CA . ASN A 1 96 ? -5.676 -11.703 0.635 1.00 85.75 96 ASN A CA 1
ATOM 732 C C . ASN A 1 96 ? -7.044 -12.306 1.011 1.00 85.75 96 ASN A C 1
ATOM 734 O O . ASN A 1 96 ? -7.191 -13.523 1.112 1.00 85.75 96 ASN A O 1
ATOM 738 N N . GLY A 1 97 ? -8.052 -11.461 1.243 1.00 92.38 97 GLY A N 1
ATOM 739 C CA . GLY A 1 97 ? -9.402 -11.873 1.618 1.00 92.38 97 GLY A CA 1
ATOM 740 C C . GLY A 1 97 ? -9.597 -12.139 3.111 1.00 92.38 97 GLY A C 1
ATOM 741 O O . GLY A 1 97 ? -10.720 -12.445 3.517 1.00 92.38 97 GLY A O 1
ATOM 742 N N . ALA A 1 98 ? -8.561 -12.004 3.949 1.00 93.44 98 ALA A N 1
ATOM 743 C CA . ALA A 1 98 ? -8.738 -12.054 5.395 1.00 93.44 98 ALA A CA 1
ATOM 744 C C . ALA A 1 98 ? -9.615 -10.886 5.876 1.00 93.44 98 ALA A C 1
ATOM 746 O O . ALA A 1 98 ? -9.547 -9.766 5.369 1.00 93.44 98 ALA A O 1
ATOM 747 N N . LEU A 1 99 ? -10.433 -11.153 6.892 1.00 97.81 99 LEU A N 1
ATOM 748 C CA . LEU A 1 99 ? -11.256 -10.160 7.571 1.00 97.81 99 LEU A CA 1
ATOM 749 C C . LEU A 1 99 ? -11.047 -10.307 9.077 1.00 97.81 99 LEU A C 1
ATOM 751 O O . LEU A 1 99 ? -11.145 -11.410 9.623 1.00 97.81 99 LEU A O 1
ATOM 755 N N . ARG A 1 100 ? -10.756 -9.196 9.747 1.00 98.12 100 ARG A N 1
ATOM 756 C CA . ARG A 1 100 ? -10.681 -9.099 11.207 1.00 98.12 100 ARG A CA 1
ATOM 757 C C . ARG A 1 100 ? -11.759 -8.138 11.680 1.00 98.12 100 ARG A C 1
ATOM 759 O O . ARG A 1 100 ? -11.944 -7.087 11.074 1.00 98.12 100 ARG A O 1
ATOM 766 N N . VAL A 1 101 ? -12.519 -8.532 12.699 1.00 98.25 101 VAL A N 1
ATOM 767 C CA . VAL A 1 101 ? -13.668 -7.777 13.218 1.00 98.25 101 VAL A CA 1
ATOM 768 C C . VAL A 1 101 ? -13.590 -7.772 14.735 1.00 98.25 101 VAL A C 1
ATOM 770 O O . VAL A 1 101 ? -13.630 -8.834 15.351 1.00 98.25 101 VAL A O 1
ATOM 773 N N . HIS A 1 102 ? -13.529 -6.579 15.320 1.00 97.94 102 HIS A N 1
ATOM 774 C CA . HIS A 1 102 ? -13.354 -6.374 16.756 1.00 97.94 102 HIS A CA 1
ATOM 775 C C . HIS A 1 102 ? -14.441 -5.450 17.285 1.00 97.94 102 HIS A C 1
ATOM 777 O O . HIS A 1 102 ? -14.652 -4.371 16.732 1.00 97.94 102 HIS A O 1
ATOM 783 N N . GLY A 1 103 ? -15.111 -5.851 18.364 1.00 96.75 103 GLY A N 1
ATOM 784 C CA . GLY A 1 103 ? -16.254 -5.134 18.932 1.00 96.75 103 GLY A CA 1
ATOM 785 C C . GLY A 1 103 ? -17.623 -5.681 18.506 1.00 96.75 103 GLY A C 1
ATOM 786 O O . GLY A 1 103 ? -17.736 -6.680 17.790 1.00 96.75 103 GLY A O 1
ATOM 787 N N . GLY A 1 104 ? -18.683 -5.027 18.975 1.00 95.56 104 GLY A N 1
ATOM 788 C CA . GLY A 1 104 ? -20.063 -5.471 18.817 1.00 95.56 104 GLY A CA 1
ATOM 789 C C . GLY A 1 104 ? -20.723 -5.033 17.509 1.00 95.56 104 GLY A C 1
ATOM 790 O O . GLY A 1 104 ? -20.104 -4.519 16.586 1.00 95.56 104 GLY A O 1
ATOM 791 N N . SER A 1 105 ? -22.033 -5.257 17.410 1.00 94.50 105 SER A N 1
ATOM 792 C CA . SER A 1 105 ? -22.835 -4.927 16.216 1.00 94.50 105 SER A CA 1
ATOM 793 C C . SER A 1 105 ? -23.604 -3.605 16.332 1.00 94.50 105 SER A C 1
ATOM 795 O O . SER A 1 105 ? -24.370 -3.253 15.428 1.00 94.50 105 SER A O 1
ATOM 797 N N . GLY A 1 106 ? -23.397 -2.860 17.422 1.00 92.12 106 GLY A N 1
ATOM 798 C CA . GLY A 1 106 ? -23.986 -1.540 17.632 1.00 92.12 106 GLY A CA 1
ATOM 799 C C . GLY A 1 106 ? -23.559 -0.529 16.566 1.00 92.12 106 GLY A C 1
ATOM 800 O O . GLY A 1 106 ? -22.665 -0.790 15.760 1.00 92.12 106 GLY A O 1
ATOM 801 N N . GLY A 1 107 ? -24.240 0.617 16.532 1.00 90.31 107 GLY A N 1
ATOM 802 C CA . GLY A 1 107 ? -23.940 1.692 15.587 1.00 90.31 107 GLY A CA 1
ATOM 803 C C . GLY A 1 107 ? -24.283 1.391 14.123 1.00 90.31 107 GLY A C 1
ATOM 804 O O . GLY A 1 107 ? -24.659 0.277 13.750 1.00 90.31 107 GLY A O 1
ATOM 805 N N . ALA A 1 108 ? -24.173 2.417 13.278 1.00 89.81 108 ALA A N 1
ATOM 806 C CA . ALA A 1 108 ? -24.286 2.270 11.828 1.00 89.81 108 ALA A CA 1
ATOM 807 C C . ALA A 1 108 ? -22.893 2.023 11.221 1.00 89.81 108 ALA A C 1
ATOM 809 O O . ALA A 1 108 ? -21.931 2.651 11.668 1.00 89.81 108 ALA A O 1
ATOM 810 N N . PRO A 1 109 ? -22.756 1.127 10.226 1.00 94.00 109 PRO A N 1
ATOM 811 C CA . PRO A 1 109 ? -21.473 0.887 9.586 1.00 94.00 109 PRO A CA 1
ATOM 812 C C . PRO A 1 109 ? -21.068 2.060 8.690 1.00 94.00 109 PRO A C 1
ATOM 814 O O . PRO A 1 109 ? -21.884 2.611 7.950 1.00 94.00 109 PRO A O 1
ATOM 817 N N . GLN A 1 110 ? -19.784 2.386 8.721 1.00 95.62 110 GLN A N 1
ATOM 818 C CA . GLN A 1 110 ? -19.107 3.274 7.786 1.00 95.62 110 GLN A CA 1
ATOM 819 C C . GLN A 1 110 ? -17.824 2.584 7.326 1.00 95.62 110 GLN A C 1
ATOM 821 O O . GLN A 1 110 ? -17.164 1.917 8.121 1.00 95.62 110 GLN A O 1
ATOM 826 N N . SER A 1 111 ? -17.454 2.756 6.061 1.00 96.75 111 SER A N 1
ATOM 827 C CA . SER A 1 111 ? -16.282 2.094 5.490 1.00 96.75 111 SER A CA 1
ATOM 828 C C . SER A 1 111 ? -15.495 3.041 4.601 1.00 96.75 111 SER A C 1
ATOM 830 O O . SER A 1 111 ? -16.061 3.913 3.941 1.00 96.75 111 SER A O 1
ATOM 832 N N . LEU A 1 112 ? -14.186 2.824 4.561 1.00 97.56 112 LEU A N 1
ATOM 833 C CA . LEU A 1 112 ?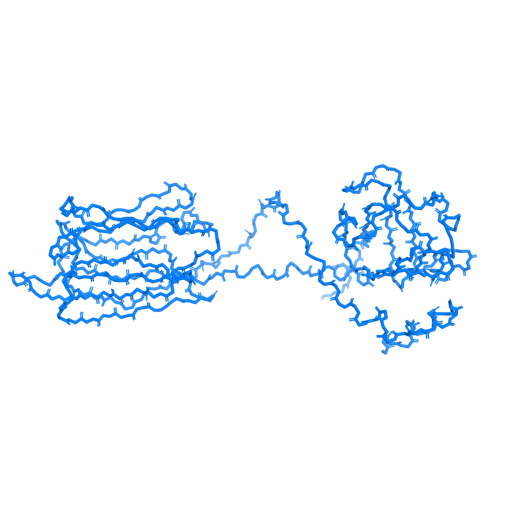 -13.251 3.459 3.652 1.00 97.56 112 LEU A CA 1
ATOM 834 C C . LEU A 1 112 ? -12.405 2.362 3.003 1.00 97.56 112 LEU A C 1
ATOM 836 O O . LEU A 1 112 ? -11.583 1.723 3.656 1.00 97.56 112 LEU A O 1
ATOM 840 N N . THR A 1 113 ? -12.638 2.131 1.713 1.00 97.25 113 THR A N 1
ATOM 841 C CA . THR A 1 113 ? -11.790 1.279 0.869 1.00 97.25 113 THR A CA 1
ATOM 842 C C . THR A 1 113 ? -10.682 2.136 0.286 1.00 97.25 113 THR A C 1
ATOM 844 O O . THR A 1 113 ? -10.983 3.173 -0.316 1.00 97.25 113 THR A O 1
ATOM 847 N N . LEU A 1 114 ? -9.428 1.737 0.497 1.00 90.94 114 LEU A N 1
ATOM 848 C CA . LEU A 1 114 ? -8.246 2.423 -0.023 1.00 90.94 114 LEU A CA 1
ATOM 849 C C . LEU A 1 114 ? -8.201 2.314 -1.553 1.00 90.94 114 LEU A C 1
ATOM 851 O O . LEU A 1 114 ? -8.522 1.273 -2.128 1.00 90.94 114 LEU A O 1
ATOM 855 N N . GLN A 1 115 ? -7.867 3.421 -2.208 1.00 91.25 115 GLN A N 1
ATOM 856 C CA . GLN A 1 115 ? -7.541 3.458 -3.629 1.00 91.25 115 GLN A CA 1
ATOM 857 C C . GLN A 1 115 ? -6.185 2.773 -3.868 1.00 91.25 115 GLN A C 1
ATOM 859 O O . GLN A 1 115 ? -5.421 2.592 -2.916 1.00 91.25 115 GLN A O 1
ATOM 864 N N . PRO A 1 116 ? -5.859 2.405 -5.122 1.00 84.25 116 PRO A N 1
ATOM 865 C CA . PRO A 1 116 ? -4.494 2.020 -5.469 1.00 84.25 116 PRO A CA 1
ATOM 866 C C . PRO A 1 116 ? -3.496 3.067 -4.957 1.00 84.25 116 PRO A C 1
ATOM 868 O O . PRO A 1 116 ? -3.761 4.265 -5.065 1.00 84.25 116 PRO A O 1
ATOM 871 N N . ASP A 1 117 ? -2.408 2.604 -4.342 1.00 81.75 117 ASP A N 1
ATOM 872 C CA . ASP A 1 117 ? -1.316 3.412 -3.764 1.00 81.75 117 ASP A CA 1
ATOM 873 C C . ASP A 1 117 ? -1.705 4.353 -2.608 1.00 81.75 117 ASP A C 1
ATOM 875 O O . ASP A 1 117 ? -0.877 5.090 -2.063 1.00 81.75 117 ASP A O 1
ATOM 879 N N . GLU A 1 118 ? -2.965 4.328 -2.176 1.00 89.25 118 GLU A N 1
ATOM 880 C CA . GLU A 1 118 ? -3.410 5.103 -1.032 1.00 89.25 118 GLU A CA 1
ATOM 881 C C . GLU A 1 118 ? -3.070 4.390 0.273 1.00 89.25 118 GLU A C 1
ATOM 883 O O . GLU A 1 118 ? -3.417 3.231 0.495 1.00 89.25 118 GLU A O 1
ATOM 888 N N . VAL A 1 119 ? -2.452 5.132 1.186 1.00 92.06 119 VAL A N 1
ATOM 889 C CA . VAL A 1 119 ? -2.047 4.635 2.500 1.00 92.06 119 VAL A CA 1
ATOM 890 C C . VAL A 1 119 ? -2.725 5.441 3.596 1.00 92.06 119 VAL A C 1
ATOM 892 O O . VAL A 1 119 ? -3.077 6.611 3.416 1.00 92.06 119 VAL A O 1
ATOM 895 N N . VAL A 1 120 ? -2.902 4.841 4.769 1.00 97.62 120 VAL A N 1
ATOM 896 C CA . VAL A 1 120 ? -3.277 5.598 5.969 1.00 97.62 120 VAL A CA 1
ATOM 897 C C . VAL A 1 120 ? -2.083 6.454 6.390 1.00 97.62 120 VAL A C 1
ATOM 899 O O . VAL A 1 120 ? -0.953 5.984 6.348 1.00 97.62 120 VAL A O 1
ATOM 902 N N . LYS A 1 121 ? -2.323 7.712 6.770 1.00 97.25 121 LYS A N 1
ATOM 903 C CA . LYS A 1 121 ? -1.292 8.663 7.222 1.00 97.25 121 LYS A CA 1
ATOM 904 C C . LYS A 1 121 ? -1.389 8.982 8.702 1.00 97.25 121 LYS A C 1
ATOM 906 O O . LYS A 1 121 ? -0.376 9.227 9.348 1.00 97.25 121 LYS A O 1
ATOM 911 N N . GLU A 1 122 ? -2.601 9.013 9.236 1.00 98.31 122 GLU A N 1
ATOM 912 C CA . GLU A 1 122 ? -2.843 9.382 10.624 1.00 98.31 122 GLU A CA 1
ATOM 913 C C . GLU A 1 122 ? -4.092 8.672 11.136 1.00 98.31 122 GLU A C 1
ATOM 915 O O . GLU A 1 122 ? -5.121 8.663 10.455 1.00 98.31 122 GLU A O 1
ATOM 920 N N . ILE A 1 123 ? -4.005 8.117 12.346 1.00 98.50 123 ILE A N 1
ATOM 921 C CA . ILE A 1 123 ? -5.165 7.678 13.117 1.00 98.50 123 ILE A CA 1
ATOM 922 C C . ILE A 1 123 ? -5.145 8.357 14.486 1.00 98.50 123 ILE A C 1
ATOM 924 O O . ILE A 1 123 ? -4.154 8.284 15.214 1.00 98.50 123 ILE A O 1
ATOM 928 N N . VAL A 1 124 ? -6.252 8.996 14.856 1.00 98.50 124 VAL A N 1
ATOM 929 C CA . VAL A 1 124 ? -6.466 9.579 16.184 1.00 98.50 124 VAL A CA 1
ATOM 930 C C . VAL A 1 124 ? -7.595 8.836 16.878 1.00 98.50 124 VAL A C 1
ATOM 932 O O . VAL A 1 124 ? -8.684 8.701 16.330 1.00 98.50 124 VAL A O 1
ATOM 935 N N . THR A 1 125 ? -7.350 8.369 18.097 1.00 98.31 125 THR A N 1
ATOM 936 C CA . THR A 1 125 ? -8.368 7.748 18.952 1.00 98.31 125 THR A CA 1
ATOM 937 C C . THR A 1 125 ? -8.652 8.633 20.151 1.00 98.31 125 THR A C 1
ATOM 939 O O . THR A 1 125 ? -7.742 9.259 20.691 1.00 98.31 125 THR A O 1
ATOM 942 N N . TYR A 1 126 ? -9.903 8.646 20.598 1.00 98.19 126 TYR A N 1
ATOM 943 C CA . TYR A 1 126 ? -10.366 9.371 21.779 1.00 98.19 126 TYR A CA 1
ATOM 944 C C . TYR A 1 126 ? -10.959 8.372 22.760 1.00 98.19 126 TYR A C 1
ATOM 946 O O . TYR A 1 126 ? -11.852 7.615 22.382 1.00 98.19 126 TYR A O 1
ATOM 954 N N . ALA A 1 127 ? -10.475 8.356 23.998 1.00 97.44 127 ALA A N 1
ATOM 955 C CA . ALA A 1 127 ? -10.926 7.436 25.029 1.00 97.44 127 ALA A CA 1
ATOM 956 C C . ALA A 1 127 ? -11.406 8.181 26.269 1.00 97.44 127 ALA A C 1
ATOM 958 O O . ALA A 1 127 ? -10.730 9.073 26.788 1.00 97.44 127 ALA A O 1
ATOM 959 N N . ASP A 1 128 ? -12.559 7.761 26.772 1.00 96.75 128 ASP A N 1
ATOM 960 C CA . ASP A 1 128 ? -13.205 8.348 27.939 1.00 96.75 128 ASP A CA 1
ATOM 961 C C . ASP A 1 128 ? -13.920 7.262 28.752 1.00 96.75 128 ASP A C 1
ATOM 963 O O . ASP A 1 128 ? -14.019 6.105 28.325 1.00 96.75 128 ASP A O 1
ATOM 967 N N . LYS A 1 129 ? -14.399 7.615 29.945 1.00 95.31 129 LYS A N 1
ATOM 968 C CA . LYS A 1 129 ? -15.096 6.689 30.839 1.00 95.31 129 LYS A CA 1
ATOM 969 C C . LYS A 1 129 ? -16.606 6.724 30.636 1.00 95.31 129 LYS A C 1
ATOM 971 O O . LYS A 1 129 ? -17.228 7.782 30.572 1.00 95.31 129 LYS A O 1
ATOM 976 N N . LYS A 1 130 ? -17.207 5.538 30.634 1.00 88.00 130 LYS A N 1
ATOM 977 C CA . LYS A 1 130 ? -18.651 5.309 30.690 1.00 88.00 130 LYS A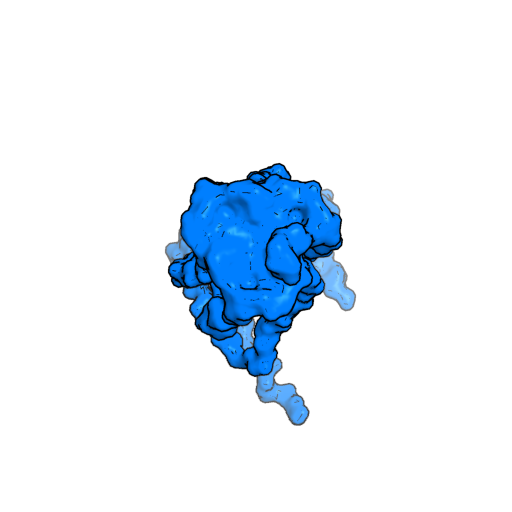 CA 1
ATOM 978 C C . LYS A 1 130 ? -18.920 4.200 31.697 1.00 88.00 130 LYS A C 1
ATOM 980 O O . LYS A 1 130 ? -18.385 3.111 31.537 1.00 88.00 130 LYS A O 1
ATOM 985 N N . ASP A 1 131 ? -19.745 4.469 32.706 1.00 88.00 131 ASP A N 1
ATOM 986 C CA . ASP A 1 131 ? -20.133 3.476 33.720 1.00 88.00 131 ASP A CA 1
ATOM 987 C C . ASP A 1 131 ? -18.906 2.737 34.306 1.00 88.00 131 ASP A C 1
ATOM 989 O O . ASP A 1 131 ? -18.831 1.509 34.317 1.00 88.00 131 ASP A O 1
ATOM 993 N N . ASP A 1 132 ? -17.886 3.512 34.694 1.00 89.19 132 ASP A N 1
ATOM 994 C CA . ASP A 1 132 ? -16.575 3.061 35.195 1.00 89.19 132 ASP A CA 1
ATOM 995 C C . ASP A 1 132 ? -15.701 2.242 34.226 1.00 89.19 132 ASP A C 1
ATOM 997 O O . ASP A 1 132 ? -14.601 1.828 34.594 1.00 89.19 132 ASP A O 1
ATOM 1001 N N . HIS A 1 133 ? -16.121 2.091 32.968 1.00 91.12 133 HIS A N 1
ATOM 1002 C CA . HIS A 1 133 ? -15.348 1.440 31.914 1.00 91.12 133 HIS A CA 1
ATOM 1003 C C . HIS A 1 133 ? -14.769 2.471 30.948 1.00 91.12 133 HIS A C 1
ATOM 1005 O O . HIS A 1 133 ? -15.497 3.284 30.375 1.00 91.12 133 HIS A O 1
ATOM 1011 N N . THR A 1 134 ? -13.456 2.437 30.732 1.00 94.88 134 THR A N 1
ATOM 1012 C CA . THR A 1 134 ? -12.845 3.233 29.659 1.00 94.88 134 THR A CA 1
ATOM 1013 C C . THR A 1 134 ? -13.122 2.561 28.315 1.00 94.88 134 THR A C 1
ATOM 1015 O O . THR A 1 134 ? -12.946 1.348 28.180 1.00 94.88 134 THR A O 1
ATOM 1018 N N . ARG A 1 135 ? -13.568 3.350 27.335 1.00 95.06 135 ARG A N 1
ATOM 1019 C CA . ARG A 1 135 ? -13.927 2.908 25.979 1.00 95.06 135 ARG A CA 1
ATOM 1020 C C . ARG A 1 135 ? -13.343 3.856 24.943 1.00 95.06 135 ARG A C 1
ATOM 1022 O O . ARG A 1 135 ? -13.080 5.017 25.259 1.00 95.06 135 ARG A O 1
ATOM 1029 N N . ILE A 1 136 ? -13.230 3.402 23.699 1.00 96.81 136 ILE A N 1
ATOM 1030 C CA . ILE A 1 136 ? -12.966 4.293 22.569 1.00 96.81 136 ILE A CA 1
ATOM 1031 C C . ILE A 1 136 ? -14.262 5.020 22.199 1.00 96.81 136 ILE A C 1
ATOM 1033 O O . ILE A 1 136 ? -15.253 4.421 21.785 1.00 96.81 136 ILE A O 1
ATOM 1037 N N . PHE A 1 137 ? -14.270 6.335 22.374 1.00 96.38 137 PHE A N 1
ATOM 1038 C CA . PHE A 1 137 ? -15.415 7.200 22.114 1.00 96.38 137 PHE A CA 1
ATOM 1039 C C . PHE A 1 137 ? -15.448 7.743 20.688 1.00 96.38 137 PHE A C 1
ATOM 1041 O O . PHE A 1 137 ? -16.536 7.933 20.143 1.00 96.38 137 PHE A O 1
ATOM 1048 N N . ALA A 1 138 ? -14.285 7.974 20.083 1.00 96.62 138 ALA A N 1
ATOM 1049 C CA . ALA A 1 138 ? -14.179 8.395 18.695 1.00 96.62 138 ALA A CA 1
ATOM 1050 C C . ALA A 1 138 ? -12.880 7.909 18.054 1.00 96.62 138 ALA A C 1
ATOM 1052 O O . ALA A 1 138 ? -11.883 7.662 18.739 1.00 96.62 138 ALA A O 1
ATOM 1053 N N . ILE A 1 139 ? -12.907 7.822 16.729 1.00 97.31 139 ILE A N 1
ATOM 1054 C CA . ILE A 1 139 ? -11.745 7.551 15.890 1.00 97.31 139 ILE A CA 1
ATOM 1055 C C . ILE A 1 139 ? -11.779 8.467 14.668 1.00 97.31 139 ILE A C 1
ATOM 1057 O O . ILE A 1 139 ? -12.848 8.746 14.124 1.00 97.31 139 ILE A O 1
ATOM 1061 N N . GLU A 1 140 ? -10.610 8.934 14.251 1.00 97.69 140 GLU A N 1
ATOM 1062 C CA . GLU A 1 140 ? -10.399 9.699 13.026 1.00 97.69 140 GLU A CA 1
ATOM 1063 C C . GLU A 1 140 ? -9.254 9.070 12.250 1.00 97.69 140 GLU A C 1
ATOM 1065 O O . GLU A 1 140 ? -8.149 8.958 12.770 1.00 97.69 140 GLU A O 1
ATOM 1070 N N . ILE A 1 141 ? -9.509 8.677 11.009 1.00 98.50 141 ILE A N 1
ATOM 1071 C CA . ILE A 1 141 ? -8.521 8.096 10.102 1.00 98.50 141 ILE A CA 1
ATOM 1072 C C . ILE A 1 141 ? -8.380 9.042 8.921 1.00 98.50 141 ILE A C 1
ATOM 1074 O O . ILE A 1 141 ? -9.385 9.403 8.313 1.00 98.50 141 ILE A O 1
ATOM 1078 N N . THR A 1 142 ? -7.151 9.432 8.591 1.00 98.38 142 THR A N 1
ATOM 1079 C CA . THR A 1 142 ? -6.827 10.262 7.424 1.00 98.38 142 THR A CA 1
ATOM 1080 C C . THR A 1 142 ? -5.845 9.521 6.525 1.00 98.38 142 THR A C 1
ATOM 1082 O O . THR A 1 142 ? -4.854 8.970 7.009 1.00 98.38 142 THR A O 1
ATOM 1085 N N . THR A 1 143 ? -6.099 9.517 5.218 1.00 97.56 143 THR A N 1
ATOM 1086 C CA . THR A 1 143 ? -5.251 8.851 4.217 1.00 97.56 143 THR A CA 1
ATOM 1087 C C . THR A 1 143 ? -4.354 9.821 3.450 1.00 97.56 143 THR A C 1
ATOM 1089 O O . THR A 1 143 ? -4.508 11.041 3.542 1.00 97.56 143 THR A O 1
ATOM 1092 N N . SER A 1 144 ? -3.426 9.285 2.653 1.00 93.12 144 SER A N 1
ATOM 1093 C CA . SER A 1 144 ? -2.561 10.056 1.750 1.00 93.12 144 SER A CA 1
ATOM 1094 C C . SER A 1 144 ? -3.340 10.826 0.680 1.00 93.12 144 SER A C 1
ATOM 1096 O O . SER A 1 144 ? -2.900 11.897 0.274 1.00 93.12 144 SER A O 1
ATOM 1098 N N . ALA A 1 145 ? -4.530 10.354 0.291 1.00 92.62 145 ALA A N 1
ATOM 1099 C CA . ALA A 1 145 ? -5.438 11.064 -0.614 1.00 92.62 145 ALA A CA 1
ATOM 1100 C C . ALA A 1 145 ? -6.289 12.146 0.089 1.00 92.62 145 ALA A C 1
ATOM 1102 O O . ALA A 1 145 ? -7.187 12.730 -0.518 1.00 92.62 145 ALA A O 1
ATOM 1103 N N . GLY A 1 146 ? -6.064 12.393 1.385 1.00 95.56 146 GLY A N 1
ATOM 1104 C CA . GLY A 1 146 ? -6.821 13.363 2.181 1.00 95.56 146 GLY A CA 1
ATOM 1105 C C . GLY A 1 146 ? -8.254 12.932 2.511 1.00 95.56 146 GLY A C 1
ATOM 1106 O O . GLY A 1 146 ? -9.035 13.742 3.017 1.00 95.56 146 GLY A O 1
ATOM 1107 N N . ARG A 1 147 ? -8.617 11.669 2.246 1.00 97.56 147 ARG A N 1
ATOM 1108 C CA . ARG A 1 147 ? -9.925 11.118 2.616 1.00 97.56 147 ARG A CA 1
ATOM 1109 C C . ARG A 1 147 ? -9.951 10.817 4.108 1.00 97.56 147 ARG A C 1
ATOM 1111 O O . ARG A 1 147 ? -8.918 10.530 4.716 1.00 97.56 147 ARG A O 1
ATOM 1118 N N . LYS A 1 148 ? -11.147 10.890 4.691 1.00 96.62 148 LYS A N 1
ATOM 1119 C CA . LYS A 1 148 ? -11.352 10.687 6.122 1.00 96.62 148 LYS A CA 1
ATOM 1120 C C . LYS A 1 148 ? -12.417 9.645 6.408 1.00 96.62 148 LYS A C 1
ATOM 1122 O O . LYS A 1 148 ? -13.467 9.637 5.768 1.00 96.62 148 LYS A O 1
ATOM 1127 N N . LEU A 1 149 ? -12.150 8.821 7.415 1.00 95.88 149 LEU A N 1
ATOM 1128 C CA . LEU A 1 149 ? -13.141 7.994 8.091 1.00 95.88 149 LEU A CA 1
ATOM 1129 C C . LEU A 1 149 ? -13.143 8.409 9.561 1.00 95.88 149 LEU A C 1
ATOM 1131 O O . LEU A 1 149 ? -12.205 8.115 10.298 1.00 95.88 149 LEU A O 1
ATOM 1135 N N . GLU A 1 150 ? -14.165 9.153 9.965 1.00 92.00 150 GLU A N 1
ATOM 1136 C CA . GLU A 1 150 ? -14.268 9.731 11.302 1.00 92.00 150 GLU A CA 1
ATOM 1137 C C 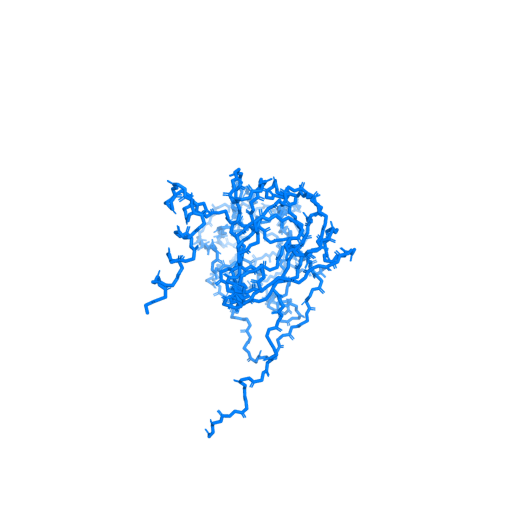. GLU A 1 150 ? -15.641 9.470 11.898 1.00 92.00 150 GLU A C 1
ATOM 1139 O O . GLU A 1 150 ? -16.654 9.538 11.195 1.00 92.00 150 GLU A O 1
ATOM 1144 N N . SER A 1 151 ? -15.682 9.149 13.192 1.00 83.75 151 SER A N 1
ATOM 1145 C CA . SER A 1 151 ? -16.952 8.945 13.877 1.00 83.75 151 SER A CA 1
ATOM 1146 C C . SER A 1 151 ? -16.833 8.885 15.401 1.00 83.75 151 SER A C 1
ATOM 1148 O O . SER A 1 151 ? -15.744 8.696 15.945 1.00 83.75 151 SER A O 1
ATOM 1150 N N . GLY A 1 152 ? -17.975 9.014 16.082 1.00 87.81 152 GLY A N 1
ATOM 1151 C CA . GLY A 1 152 ? -18.092 9.024 17.544 1.00 87.81 152 GLY A CA 1
ATOM 1152 C C . GLY A 1 152 ? -18.029 10.421 18.182 1.00 87.81 152 GLY A C 1
ATOM 1153 O O . GLY A 1 152 ? -18.055 11.443 17.496 1.00 87.81 152 GLY A O 1
ATOM 1154 N N . THR A 1 153 ? -17.974 10.478 19.517 1.00 92.19 153 THR A N 1
ATOM 1155 C CA . THR A 1 153 ? -17.885 11.740 20.282 1.00 92.19 153 THR A CA 1
ATOM 1156 C C . THR A 1 153 ? -16.442 11.996 20.709 1.00 92.19 153 THR A C 1
ATOM 1158 O O . THR A 1 153 ? -15.893 11.231 21.490 1.00 92.19 153 THR A O 1
ATOM 1161 N N . LYS A 1 154 ? -15.809 13.080 20.252 1.00 94.62 154 LYS A N 1
ATOM 1162 C CA . LYS A 1 154 ? -14.430 13.411 20.656 1.00 94.62 154 LYS A CA 1
ATOM 1163 C C . LYS A 1 154 ? -14.403 13.893 22.115 1.00 94.62 154 LYS A C 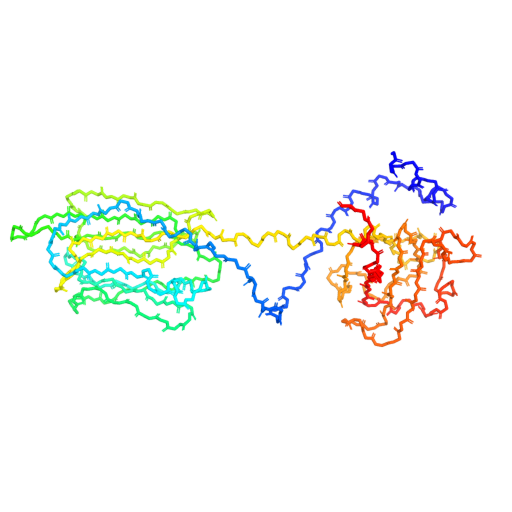1
ATOM 1165 O O . LYS A 1 154 ? -14.748 15.041 22.388 1.00 94.62 154 LYS A O 1
ATOM 1170 N N . SER A 1 155 ? -14.017 13.025 23.050 1.00 94.88 155 SER A N 1
ATOM 1171 C CA . SER A 1 155 ? -13.879 13.354 24.476 1.00 94.88 155 SER A CA 1
ATOM 1172 C C . SER A 1 155 ? -12.737 12.578 25.142 1.00 94.88 155 SER A C 1
ATOM 1174 O O . SER A 1 155 ? -12.197 11.628 24.575 1.00 94.88 155 SER A O 1
ATOM 1176 N N . GLY A 1 156 ? -12.343 13.010 26.341 1.00 96.06 156 GLY A N 1
ATOM 1177 C CA . GLY A 1 156 ? -11.303 12.350 27.128 1.00 96.06 156 GLY A CA 1
ATOM 1178 C C . GLY A 1 156 ? -9.891 12.444 26.534 1.00 96.06 156 GLY A C 1
ATOM 1179 O O . GLY A 1 156 ? -9.512 13.450 25.926 1.00 96.06 156 GLY A O 1
ATOM 1180 N N . ARG A 1 157 ? -9.077 11.407 26.770 1.00 97.25 157 ARG A N 1
ATOM 1181 C CA . ARG A 1 157 ? -7.677 11.326 26.320 1.00 97.25 157 ARG A CA 1
ATOM 1182 C C . ARG A 1 157 ? -7.632 11.005 24.831 1.00 97.25 157 ARG A C 1
ATOM 1184 O O . ARG A 1 157 ? -8.238 10.029 24.395 1.00 97.25 157 ARG A O 1
ATOM 1191 N N . SER A 1 158 ? -6.836 11.760 24.078 1.00 98.06 158 SER A N 1
ATOM 1192 C CA . SER A 1 158 ? -6.523 11.423 22.688 1.00 98.06 158 SER A CA 1
ATOM 1193 C C . SER A 1 158 ? -5.130 10.816 22.546 1.00 98.06 158 SER A C 1
ATOM 1195 O O . SER A 1 158 ? -4.210 11.187 23.276 1.00 98.06 158 SER A O 1
ATOM 1197 N N . VAL A 1 159 ? -4.991 9.883 21.607 1.00 98.50 159 VAL A N 1
ATOM 1198 C CA . VAL A 1 159 ? -3.709 9.338 21.141 1.00 98.50 159 VAL A CA 1
ATOM 1199 C C . VAL A 1 159 ? -3.709 9.415 19.624 1.00 98.50 159 VAL A C 1
ATOM 1201 O O . VAL A 1 159 ? -4.681 9.017 18.981 1.00 98.50 159 VAL A O 1
ATOM 1204 N N . LYS A 1 160 ? -2.620 9.942 19.067 1.00 98.31 160 LYS A N 1
ATOM 1205 C CA . LYS A 1 160 ? -2.394 10.074 17.631 1.00 98.31 160 LYS A CA 1
ATOM 1206 C C . LYS A 1 160 ? -1.246 9.158 17.225 1.00 98.31 160 LYS A C 1
ATOM 1208 O O . LYS A 1 160 ? -0.175 9.235 17.818 1.00 98.31 160 LYS A O 1
ATOM 1213 N N . VAL A 1 161 ? -1.471 8.355 16.193 1.00 98.12 161 VAL A N 1
ATOM 1214 C CA . VAL A 1 161 ? -0.461 7.506 15.558 1.00 98.12 161 VAL A CA 1
ATOM 1215 C C . VAL A 1 161 ? -0.321 7.945 14.106 1.00 98.12 161 VAL A C 1
ATOM 1217 O O . VAL A 1 161 ? -1.320 8.101 13.400 1.00 98.12 161 VAL A O 1
ATOM 1220 N N . THR A 1 162 ? 0.913 8.195 13.679 1.00 96.94 162 THR A N 1
ATOM 1221 C CA . THR A 1 162 ? 1.248 8.620 12.317 1.00 96.94 162 THR A CA 1
ATOM 1222 C C . THR A 1 162 ? 1.910 7.487 11.557 1.00 96.94 162 THR A C 1
ATOM 1224 O O . THR A 1 162 ? 2.669 6.722 12.140 1.00 96.94 162 THR A O 1
ATOM 1227 N N . PHE A 1 163 ? 1.647 7.439 10.259 1.00 93.62 163 PHE A N 1
ATOM 1228 C CA . PHE A 1 163 ? 2.154 6.437 9.333 1.00 93.62 163 PHE A CA 1
ATOM 1229 C C . PHE A 1 163 ? 2.846 7.139 8.159 1.00 93.62 163 PHE A C 1
ATOM 1231 O O . PHE A 1 163 ? 2.438 8.223 7.703 1.00 93.62 163 PHE A O 1
ATOM 1238 N N . ASP A 1 164 ? 3.909 6.533 7.656 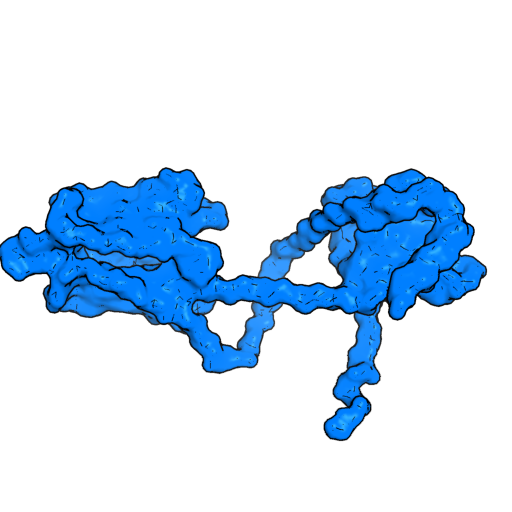1.00 86.25 164 ASP A N 1
ATOM 1239 C CA . ASP A 1 164 ? 4.722 7.063 6.566 1.00 86.25 164 ASP A CA 1
ATOM 1240 C C . ASP A 1 164 ? 5.202 5.951 5.631 1.00 86.25 164 ASP A C 1
ATOM 1242 O O . ASP A 1 164 ? 4.771 4.809 5.738 1.00 86.25 164 ASP A O 1
ATOM 1246 N N . ALA A 1 165 ? 6.039 6.312 4.657 1.00 78.19 165 ALA A N 1
ATOM 1247 C CA . ALA A 1 165 ? 6.541 5.367 3.668 1.00 78.19 165 ALA A CA 1
ATOM 1248 C C . ALA A 1 165 ? 7.411 4.258 4.282 1.00 78.19 165 ALA A C 1
ATOM 1250 O O . ALA A 1 165 ? 7.594 3.235 3.639 1.00 78.19 165 ALA A O 1
ATOM 1251 N N . GLN A 1 166 ? 7.930 4.450 5.498 1.00 80.00 166 GLN A N 1
ATOM 1252 C CA . GLN A 1 166 ? 8.742 3.469 6.215 1.00 80.00 166 GLN A CA 1
ATOM 1253 C C . GLN A 1 166 ? 7.940 2.721 7.282 1.00 80.00 166 GLN A C 1
ATOM 1255 O O . GLN A 1 166 ? 8.391 1.684 7.736 1.00 80.00 166 GLN A O 1
ATOM 1260 N N . HIS A 1 167 ? 6.756 3.204 7.669 1.00 85.94 167 HIS A N 1
ATOM 1261 C CA . HIS A 1 167 ? 5.892 2.564 8.658 1.00 85.94 167 HIS A CA 1
ATOM 1262 C C . HIS A 1 167 ? 4.429 2.627 8.211 1.00 85.94 167 HIS A C 1
ATOM 1264 O O . HIS A 1 167 ? 3.700 3.593 8.470 1.00 85.94 167 HIS A O 1
ATOM 1270 N N . LEU A 1 168 ? 3.988 1.578 7.519 1.00 92.19 168 LEU A N 1
ATOM 1271 C CA . LEU A 1 168 ? 2.649 1.483 6.946 1.00 92.19 168 LEU A CA 1
ATOM 1272 C C . LEU A 1 168 ? 1.657 0.876 7.934 1.00 92.19 168 LEU A C 1
ATOM 1274 O O . LEU A 1 168 ? 1.982 -0.051 8.671 1.00 92.19 168 LEU A O 1
ATOM 1278 N N . PHE A 1 169 ? 0.413 1.354 7.906 1.00 96.75 169 PHE A N 1
ATOM 1279 C CA . PHE A 1 169 ? -0.678 0.776 8.691 1.00 96.75 169 PHE A CA 1
ATOM 1280 C C . PHE A 1 169 ? -1.007 -0.652 8.233 1.00 96.75 169 PHE A C 1
ATOM 1282 O O . PHE A 1 169 ? -1.312 -0.872 7.060 1.00 96.75 169 PHE A O 1
ATOM 1289 N N . ALA A 1 170 ? -0.996 -1.605 9.168 1.00 95.44 170 ALA A N 1
ATOM 1290 C CA . ALA A 1 170 ? -1.091 -3.033 8.860 1.00 95.44 170 ALA A CA 1
ATOM 1291 C C . ALA A 1 170 ? -2.227 -3.779 9.581 1.00 95.44 170 ALA A C 1
ATOM 1293 O O . ALA A 1 170 ? -2.528 -4.923 9.249 1.00 95.44 170 ALA A O 1
ATOM 1294 N N . GLY A 1 171 ? -2.880 -3.161 10.561 1.00 97.62 171 GLY A N 1
ATOM 1295 C CA . GLY A 1 171 ? -3.936 -3.815 11.330 1.00 97.62 171 GLY A CA 1
ATOM 1296 C C . GLY A 1 171 ? -4.081 -3.236 12.725 1.00 97.62 171 GLY A C 1
ATOM 1297 O O . GLY A 1 171 ? -3.498 -2.199 13.053 1.00 97.62 171 GLY A O 1
ATOM 1298 N N . CYS A 1 172 ? -4.867 -3.907 13.556 1.00 98.38 172 CYS A N 1
ATOM 1299 C CA . CYS A 1 172 ? -5.179 -3.448 14.897 1.00 98.38 172 CYS A CA 1
ATOM 1300 C C . CYS A 1 172 ? -4.787 -4.483 15.953 1.00 98.38 172 CYS A C 1
ATOM 1302 O O . CYS A 1 172 ? -4.734 -5.684 15.708 1.00 98.38 172 CYS A O 1
ATOM 1304 N N . PHE A 1 173 ? -4.572 -3.999 17.169 1.00 98.62 173 PHE A N 1
ATOM 1305 C CA . PHE A 1 173 ? -4.514 -4.834 18.362 1.00 98.62 173 PHE A CA 1
ATOM 1306 C C . PHE A 1 173 ? -5.174 -4.091 19.521 1.00 98.62 173 PHE A C 1
ATOM 1308 O O . PHE A 1 173 ? -5.316 -2.864 19.491 1.00 98.62 173 PHE A O 1
ATOM 1315 N N . GLY A 1 174 ? -5.599 -4.812 20.551 1.00 98.44 174 GLY A N 1
ATOM 1316 C CA . GLY A 1 174 ? -6.221 -4.189 21.707 1.00 98.44 174 GLY A CA 1
ATOM 1317 C C . GLY A 1 174 ? -7.201 -5.097 22.416 1.00 98.44 174 GLY A C 1
ATOM 1318 O O . GLY A 1 174 ? -6.935 -6.278 22.625 1.00 98.44 174 GLY A O 1
ATOM 1319 N N . ARG A 1 175 ? -8.320 -4.516 22.857 1.00 98.38 175 ARG A N 1
ATOM 1320 C CA . ARG A 1 175 ? -9.360 -5.232 23.592 1.00 98.38 175 ARG A CA 1
ATOM 1321 C C . ARG A 1 175 ? -10.751 -4.785 23.177 1.00 98.38 175 ARG A C 1
ATOM 1323 O O . ARG A 1 175 ? -10.987 -3.593 22.975 1.00 98.38 175 ARG A O 1
ATOM 1330 N N . SER A 1 176 ? -11.679 -5.728 23.073 1.00 97.00 176 SER A N 1
ATOM 1331 C CA . SER A 1 176 ? -13.065 -5.434 22.707 1.00 97.00 176 SER A CA 1
ATOM 1332 C C . SER A 1 176 ? -14.080 -6.375 23.362 1.00 97.00 176 SER A C 1
ATOM 1334 O O . SER A 1 176 ? -13.751 -7.465 23.833 1.00 97.00 176 SER A O 1
ATOM 1336 N N . GLY A 1 177 ? -15.329 -5.925 23.413 1.00 94.69 177 GLY A N 1
ATOM 1337 C CA . GLY A 1 177 ? -16.506 -6.700 23.801 1.00 94.69 177 GLY A CA 1
ATOM 1338 C C . GLY A 1 177 ? -17.693 -6.243 22.957 1.00 94.69 177 GLY A C 1
ATOM 1339 O O . GLY A 1 177 ? -17.621 -6.273 21.733 1.00 94.69 177 GLY A O 1
ATOM 1340 N N . ASP A 1 178 ? -18.753 -5.747 23.596 1.00 93.06 178 ASP A N 1
ATOM 1341 C CA . ASP A 1 178 ? -19.852 -5.082 22.875 1.00 93.06 178 ASP A CA 1
ATOM 1342 C C . ASP A 1 178 ? -19.409 -3.767 22.198 1.00 93.06 178 ASP A C 1
ATOM 1344 O O . ASP A 1 178 ? -20.033 -3.320 21.239 1.00 93.06 178 ASP A O 1
ATOM 1348 N N . GLU A 1 179 ? -18.328 -3.156 22.690 1.00 94.88 179 GLU A N 1
ATOM 1349 C CA . GLU A 1 179 ? -17.690 -1.942 22.169 1.00 94.88 179 GLU A CA 1
ATOM 1350 C C . GLU A 1 179 ? -16.158 -2.147 22.143 1.00 94.88 179 GLU A C 1
ATOM 1352 O O . GLU A 1 179 ? -15.642 -3.130 22.690 1.00 94.88 179 GLU A O 1
ATOM 1357 N N . VAL A 1 180 ? -15.415 -1.236 21.506 1.00 96.81 180 VAL A N 1
ATOM 1358 C CA . VAL A 1 180 ? -13.942 -1.256 21.516 1.00 96.81 180 VAL A CA 1
ATOM 1359 C C . VAL A 1 180 ? -13.418 -0.561 22.777 1.00 96.81 180 VAL A C 1
ATOM 1361 O O . VAL A 1 180 ? -13.721 0.607 23.043 1.00 96.81 180 VAL A O 1
ATOM 1364 N N . ASP A 1 181 ? -12.601 -1.277 23.549 1.00 96.69 181 ASP A N 1
ATOM 1365 C CA . ASP A 1 181 ? -12.199 -0.890 24.906 1.00 96.69 181 ASP A CA 1
ATOM 1366 C C . ASP A 1 181 ? -10.797 -0.304 24.951 1.00 96.69 181 ASP A C 1
ATOM 1368 O O . ASP A 1 181 ? -10.559 0.693 25.634 1.00 96.69 181 ASP A O 1
ATOM 1372 N N . LEU A 1 182 ? -9.890 -0.927 24.203 1.00 97.88 182 LEU A N 1
ATOM 1373 C CA . LEU A 1 182 ? -8.498 -0.543 24.027 1.00 97.88 182 LEU A CA 1
ATOM 1374 C C . LEU A 1 182 ? -8.151 -0.720 22.553 1.00 97.88 182 LEU A C 1
ATOM 1376 O O . LEU A 1 182 ? -8.505 -1.744 21.969 1.00 97.88 182 LEU A O 1
ATOM 1380 N N . LEU A 1 183 ? -7.448 0.243 21.968 1.00 98.31 183 LEU A N 1
ATOM 1381 C CA . LEU A 1 183 ? -7.023 0.170 20.578 1.00 98.31 183 LEU A CA 1
ATOM 1382 C C . LEU A 1 183 ? -5.597 0.694 20.415 1.00 98.31 183 LEU A C 1
ATOM 1384 O O . LEU A 1 183 ? -5.270 1.793 20.869 1.00 98.31 183 LEU A O 1
ATOM 1388 N N . GLY A 1 184 ? -4.777 -0.110 19.755 1.00 98.38 184 GLY A N 1
ATOM 1389 C CA . GLY A 1 184 ? -3.503 0.247 19.155 1.00 98.38 184 GLY A CA 1
ATOM 1390 C C . GLY A 1 184 ? -3.457 -0.239 17.707 1.00 98.38 184 GLY A C 1
ATOM 1391 O O . GLY A 1 184 ? -4.370 -0.918 17.222 1.00 98.38 184 GLY A O 1
ATOM 1392 N N . PHE A 1 185 ? -2.395 0.135 17.005 1.00 98.50 185 PHE A N 1
ATOM 1393 C CA . PHE A 1 185 ? -2.248 -0.111 15.579 1.00 98.50 185 PHE A CA 1
ATOM 1394 C C . PHE A 1 185 ? -0.922 -0.792 15.274 1.00 98.50 185 PHE A C 1
ATOM 1396 O O . PHE A 1 185 ? 0.115 -0.456 15.849 1.00 98.50 185 PHE A O 1
ATOM 1403 N N . LEU A 1 186 ? -0.987 -1.748 14.354 1.00 96.94 186 LEU A N 1
ATOM 1404 C CA . LEU A 1 186 ? 0.169 -2.446 13.823 1.00 96.94 186 LEU A CA 1
ATOM 1405 C C . LEU A 1 186 ? 0.763 -1.624 12.684 1.00 96.94 186 LEU A C 1
ATOM 1407 O O . LEU A 1 186 ? 0.040 -1.121 11.816 1.00 96.94 186 LEU A O 1
ATOM 1411 N N . GLN A 1 187 ? 2.081 -1.514 12.701 1.00 94.19 187 GLN A N 1
ATOM 1412 C CA . GLN A 1 187 ? 2.889 -0.938 11.645 1.00 94.19 187 GLN A CA 1
ATOM 1413 C C . GLN A 1 187 ? 3.769 -2.029 11.050 1.00 94.19 187 GLN A C 1
ATOM 1415 O O . GLN A 1 187 ? 4.307 -2.858 11.781 1.00 94.19 187 GLN A O 1
ATOM 1420 N N . ILE A 1 188 ? 3.903 -2.025 9.730 1.00 87.69 188 ILE A N 1
ATOM 1421 C CA . ILE A 1 188 ? 4.932 -2.799 9.041 1.00 87.69 188 ILE A CA 1
ATOM 1422 C C . ILE A 1 188 ? 5.907 -1.831 8.406 1.00 87.69 188 ILE A C 1
ATOM 1424 O O . ILE A 1 188 ? 5.501 -0.837 7.799 1.00 87.69 188 ILE A O 1
ATOM 1428 N N . GLU A 1 189 ? 7.184 -2.149 8.531 1.00 82.56 189 GLU A N 1
ATOM 1429 C CA . GLU A 1 189 ? 8.185 -1.566 7.659 1.00 82.56 189 GLU A CA 1
ATOM 1430 C C . GLU A 1 189 ? 8.037 -2.260 6.305 1.00 82.56 189 GLU A C 1
ATOM 1432 O O . GLU A 1 189 ? 8.196 -3.487 6.239 1.00 82.56 189 GLU A O 1
ATOM 1437 N N . PRO A 1 190 ? 7.634 -1.550 5.231 1.00 66.94 190 PRO A N 1
ATOM 1438 C CA . PRO A 1 190 ? 7.663 -2.163 3.924 1.00 66.94 190 PRO A CA 1
ATOM 1439 C C . PRO A 1 190 ? 9.105 -2.577 3.670 1.00 66.94 190 PRO A C 1
ATOM 1441 O O . PRO A 1 190 ? 10.025 -1.767 3.783 1.00 66.94 190 PRO A O 1
ATOM 1444 N N . VAL A 1 191 ? 9.292 -3.847 3.324 1.00 60.03 191 VAL A N 1
ATOM 1445 C CA . VAL A 1 191 ? 10.504 -4.253 2.631 1.00 60.03 191 VAL A CA 1
ATOM 1446 C C . VAL A 1 191 ? 10.412 -3.522 1.304 1.00 60.03 191 VAL A C 1
ATOM 1448 O O . VAL A 1 191 ? 9.670 -3.935 0.409 1.00 60.03 191 VAL A O 1
ATOM 1451 N N . GLU A 1 192 ? 11.059 -2.358 1.227 1.00 50.97 192 GLU A N 1
ATOM 1452 C CA . GLU A 1 192 ? 11.353 -1.736 -0.053 1.00 50.97 192 GLU A CA 1
ATOM 1453 C C . GLU A 1 192 ? 11.923 -2.871 -0.902 1.00 50.97 192 GLU A C 1
ATOM 1455 O O . GLU A 1 192 ? 12.757 -3.625 -0.380 1.00 50.97 192 GLU A O 1
ATOM 1460 N N . PRO A 1 193 ? 11.421 -3.120 -2.128 1.00 45.34 193 PRO A N 1
ATOM 1461 C CA . PRO A 1 193 ? 12.141 -4.024 -2.992 1.00 45.34 193 PRO A CA 1
ATOM 1462 C C . PRO A 1 193 ? 13.535 -3.423 -3.047 1.00 45.34 193 PRO A C 1
ATOM 1464 O O . PRO A 1 193 ? 13.698 -2.350 -3.628 1.00 45.34 193 PRO A O 1
ATOM 1467 N N . GLU A 1 194 ? 14.497 -4.065 -2.370 1.00 41.91 194 GLU A N 1
ATOM 1468 C CA . GLU A 1 194 ? 15.914 -3.835 -2.606 1.00 41.91 194 GLU A CA 1
ATOM 1469 C C . GLU A 1 194 ? 15.973 -3.714 -4.113 1.00 41.91 194 GLU A C 1
ATOM 1471 O O . GLU A 1 194 ? 15.499 -4.667 -4.761 1.00 41.91 194 GLU A O 1
ATOM 1476 N N . PRO A 1 195 ? 16.336 -2.532 -4.661 1.00 44.31 195 PRO A N 1
ATOM 1477 C CA . PRO A 1 195 ? 16.280 -2.326 -6.092 1.00 44.31 195 PRO A CA 1
ATOM 1478 C C . PRO A 1 195 ? 16.954 -3.556 -6.645 1.00 44.31 195 PRO A C 1
ATOM 1480 O O . PRO A 1 195 ? 18.096 -3.824 -6.247 1.00 44.31 195 PRO A O 1
ATOM 1483 N N . LEU A 1 196 ? 16.183 -4.375 -7.392 1.00 41.00 196 LEU A N 1
ATOM 1484 C CA . LEU A 1 196 ? 16.687 -5.629 -7.952 1.00 41.00 196 LEU A CA 1
ATOM 1485 C C . LEU A 1 196 ? 18.081 -5.276 -8.404 1.00 41.00 196 LEU A C 1
ATOM 1487 O O . LEU A 1 196 ? 18.140 -4.246 -9.092 1.00 41.00 196 LEU A O 1
ATOM 1491 N N . PRO A 1 197 ? 19.149 -5.973 -7.941 1.00 40.62 197 PRO A N 1
ATOM 1492 C CA . PRO A 1 197 ? 20.503 -5.551 -8.246 1.00 40.62 197 PRO A CA 1
ATOM 1493 C C . PRO A 1 197 ? 20.446 -5.226 -9.711 1.00 40.62 197 PRO A C 1
ATOM 1495 O O . PRO A 1 197 ? 20.067 -6.108 -10.492 1.00 40.62 197 PRO A O 1
ATOM 1498 N N . ILE A 1 198 ? 20.601 -3.936 -10.052 1.00 40.09 198 ILE A N 1
ATOM 1499 C CA . ILE A 1 198 ? 20.589 -3.563 -11.451 1.00 40.09 198 ILE A CA 1
ATOM 1500 C C . ILE A 1 198 ? 21.711 -4.458 -11.910 1.00 40.09 198 ILE A C 1
ATOM 1502 O O . ILE A 1 198 ? 22.835 -4.329 -11.408 1.00 40.09 198 ILE A O 1
ATOM 1506 N N . ILE A 1 199 ? 21.409 -5.466 -12.726 1.00 42.34 199 ILE A N 1
ATOM 1507 C CA . ILE A 1 199 ? 22.474 -6.151 -13.412 1.00 42.34 199 ILE A CA 1
ATOM 1508 C C . ILE A 1 199 ? 22.872 -5.085 -14.427 1.00 42.34 199 ILE A C 1
ATOM 1510 O O . ILE A 1 199 ? 22.472 -5.113 -15.583 1.00 42.34 199 ILE A O 1
ATOM 1514 N N . GLU A 1 200 ? 23.567 -4.054 -13.935 1.00 46.72 200 GLU A N 1
ATOM 1515 C CA . GLU A 1 200 ? 24.566 -3.298 -14.636 1.00 46.72 200 GLU A CA 1
ATOM 1516 C C . GLU A 1 200 ? 25.481 -4.414 -15.100 1.00 46.72 200 GLU A C 1
ATOM 1518 O O . GLU A 1 200 ? 26.412 -4.835 -14.418 1.00 46.72 200 GLU A O 1
ATOM 1523 N N . THR A 1 201 ? 25.138 -4.982 -16.250 1.00 51.12 201 THR A N 1
ATOM 1524 C CA . THR A 1 201 ? 25.852 -6.074 -16.912 1.00 51.12 201 THR A CA 1
ATOM 1525 C C . THR A 1 201 ? 27.267 -5.632 -17.304 1.00 51.12 201 THR A C 1
ATOM 1527 O O . THR A 1 201 ? 27.955 -6.319 -18.048 1.00 51.12 201 THR A O 1
ATOM 1530 N N . GLY A 1 202 ? 27.686 -4.436 -16.876 1.00 67.38 202 GLY A N 1
ATOM 1531 C CA . GLY A 1 202 ? 28.701 -3.628 -17.507 1.00 67.38 202 GLY A CA 1
ATOM 1532 C C . GLY A 1 202 ? 28.339 -3.253 -18.939 1.00 67.38 202 GLY A C 1
ATOM 1533 O O . GLY A 1 202 ? 29.138 -2.543 -19.531 1.00 67.38 202 GLY A O 1
ATOM 1534 N N . ALA A 1 203 ? 27.205 -3.702 -19.504 1.00 81.06 203 ALA A N 1
ATOM 1535 C CA . ALA A 1 203 ? 26.890 -3.581 -20.920 1.00 81.06 203 ALA A CA 1
ATOM 1536 C C . ALA A 1 203 ? 26.085 -2.314 -21.218 1.00 81.06 203 ALA A C 1
ATOM 1538 O O . ALA A 1 203 ? 25.153 -1.949 -20.499 1.00 81.06 203 ALA A O 1
ATOM 1539 N N . LYS A 1 204 ? 26.443 -1.651 -22.314 1.00 86.38 204 LYS A N 1
ATOM 1540 C CA . LYS A 1 204 ? 25.864 -0.374 -22.727 1.00 86.38 204 LYS A CA 1
ATOM 1541 C C . LYS A 1 204 ? 25.832 -0.297 -24.244 1.00 86.38 204 LYS A C 1
ATOM 1543 O O . LYS A 1 204 ? 26.830 -0.567 -24.909 1.00 86.38 204 LYS A O 1
ATOM 1548 N N . ILE A 1 205 ? 24.691 0.106 -24.787 1.00 91.94 205 ILE A N 1
ATOM 1549 C CA . ILE A 1 205 ? 24.483 0.319 -26.220 1.00 91.94 205 ILE A CA 1
ATOM 1550 C C . ILE A 1 205 ? 23.813 1.672 -26.451 1.00 91.94 205 ILE A C 1
ATOM 1552 O O . ILE A 1 205 ? 23.007 2.134 -25.642 1.00 91.94 205 ILE A O 1
ATOM 1556 N N . ILE A 1 206 ? 24.162 2.318 -27.558 1.00 91.44 206 ILE A N 1
ATOM 1557 C CA . ILE A 1 206 ? 23.531 3.544 -28.037 1.00 91.44 206 ILE A CA 1
ATOM 1558 C C . ILE A 1 206 ? 22.920 3.249 -29.401 1.00 91.44 206 ILE A C 1
ATOM 1560 O O . ILE A 1 206 ? 23.629 2.824 -30.310 1.00 91.44 206 ILE A O 1
ATOM 1564 N N . VAL A 1 207 ? 21.620 3.476 -29.554 1.00 92.56 207 VAL A N 1
ATOM 1565 C CA . VAL A 1 207 ? 20.901 3.306 -30.827 1.00 92.56 207 VAL A CA 1
ATOM 1566 C C . VAL A 1 207 ? 20.525 4.664 -31.410 1.00 92.56 207 VAL A C 1
ATOM 1568 O O . VAL A 1 207 ? 20.218 5.587 -30.656 1.00 92.56 207 VAL A O 1
ATOM 1571 N N . PHE A 1 208 ? 20.545 4.781 -32.738 1.00 90.31 208 PHE A N 1
ATOM 1572 C CA . PHE A 1 208 ? 20.317 6.020 -33.487 1.00 90.31 208 PHE A CA 1
ATOM 1573 C C . PHE A 1 208 ? 19.239 5.836 -34.557 1.00 90.31 208 PHE A C 1
ATOM 1575 O O . PHE A 1 208 ? 19.156 4.768 -35.172 1.00 90.31 208 PHE A O 1
ATOM 1582 N N . SER A 1 209 ? 18.418 6.871 -34.764 1.00 89.38 209 SER A N 1
ATOM 1583 C CA . SER A 1 209 ? 17.269 6.799 -35.671 1.00 89.38 209 SER A CA 1
ATOM 1584 C C . SER A 1 209 ? 17.652 6.856 -37.146 1.00 89.38 209 SER A C 1
ATOM 1586 O O . SER A 1 209 ? 16.879 6.437 -37.994 1.00 89.38 209 SER A O 1
ATOM 1588 N N . ASP A 1 210 ? 18.843 7.381 -37.449 1.00 89.19 210 ASP A N 1
ATOM 1589 C CA . ASP A 1 210 ? 19.344 7.521 -38.812 1.00 89.19 210 ASP A CA 1
ATOM 1590 C C . ASP A 1 210 ? 20.701 6.799 -38.963 1.00 89.19 210 ASP A C 1
ATOM 1592 O O . ASP A 1 210 ? 21.402 6.550 -37.972 1.00 89.19 210 ASP A O 1
ATOM 1596 N N . PRO A 1 211 ? 21.128 6.463 -40.196 1.00 92.88 211 PRO A N 1
ATOM 1597 C CA . PRO A 1 211 ? 22.461 5.918 -40.447 1.00 92.88 211 PRO A CA 1
ATOM 1598 C C . PRO A 1 211 ? 23.588 6.881 -40.050 1.00 92.88 211 PRO A C 1
ATOM 1600 O O . PRO A 1 211 ? 23.436 8.102 -40.096 1.00 92.88 211 PRO A O 1
ATOM 1603 N N . ASN A 1 212 ? 24.769 6.332 -39.763 1.00 88.31 212 ASN A N 1
ATOM 1604 C CA . ASN A 1 212 ? 25.978 7.071 -39.379 1.00 88.31 212 ASN A CA 1
ATOM 1605 C C . ASN A 1 212 ? 25.802 7.932 -38.113 1.00 88.31 212 ASN A C 1
ATOM 1607 O O . ASN A 1 212 ? 26.320 9.050 -38.031 1.00 88.31 212 ASN A O 1
ATOM 1611 N N . PHE A 1 213 ? 25.082 7.394 -37.125 1.00 90.19 213 PHE A N 1
ATOM 1612 C CA . PHE A 1 213 ? 24.943 7.953 -35.775 1.00 90.19 213 PHE A CA 1
ATOM 1613 C C . PHE A 1 213 ? 24.271 9.331 -35.750 1.00 90.19 213 PHE A C 1
ATOM 1615 O O . PHE A 1 213 ? 24.632 10.204 -34.961 1.00 90.19 213 PHE A O 1
ATOM 1622 N N . GLN A 1 214 ? 23.316 9.539 -36.658 1.00 83.75 214 GLN A N 1
ATOM 1623 C CA . GLN A 1 214 ? 22.540 10.772 -36.769 1.00 83.75 214 GLN A CA 1
ATOM 1624 C C . GLN A 1 214 ? 21.109 10.576 -36.244 1.00 83.75 214 GLN A C 1
ATOM 1626 O O . GLN A 1 214 ? 20.678 9.462 -35.937 1.00 83.75 214 GLN A O 1
ATOM 1631 N N . GLY A 1 215 ? 20.366 11.678 -36.150 1.00 86.00 215 GLY A N 1
ATOM 1632 C CA . GLY A 1 215 ? 18.969 11.664 -35.726 1.00 86.00 215 GLY A CA 1
ATOM 1633 C C . GLY A 1 215 ? 18.796 11.563 -34.208 1.00 86.00 215 GLY A C 1
ATOM 1634 O O . GLY A 1 215 ? 19.619 12.054 -33.434 1.00 86.00 215 GLY A O 1
ATOM 1635 N N . GLN A 1 216 ? 17.682 10.974 -33.773 1.00 82.06 216 GLN A N 1
ATOM 1636 C CA . GLN A 1 216 ? 17.406 10.732 -32.355 1.00 82.06 216 GLN A CA 1
ATOM 1637 C C . GLN A 1 216 ? 18.296 9.607 -31.828 1.00 82.06 216 GLN A C 1
ATOM 1639 O O . GLN A 1 216 ? 18.611 8.681 -32.569 1.00 82.06 216 GLN A O 1
ATOM 1644 N N . SER A 1 217 ? 18.649 9.644 -30.541 1.00 81.88 217 SER A N 1
ATOM 1645 C CA . SER A 1 217 ? 19.436 8.579 -29.911 1.00 81.88 217 SER A CA 1
ATOM 1646 C C . SER A 1 217 ? 18.835 8.095 -28.592 1.00 81.88 217 SER A C 1
ATOM 1648 O O . SER A 1 217 ? 18.076 8.817 -27.938 1.00 81.88 217 SER A O 1
ATOM 1650 N N . ARG A 1 218 ? 19.153 6.855 -28.207 1.00 83.44 218 ARG A N 1
ATOM 1651 C CA . ARG A 1 218 ? 18.825 6.279 -26.892 1.00 83.44 218 ARG A CA 1
ATOM 1652 C C . ARG A 1 218 ? 20.012 5.502 -26.351 1.00 83.44 218 ARG A C 1
ATOM 1654 O O . ARG A 1 218 ? 20.584 4.688 -27.070 1.00 83.44 218 ARG A O 1
ATOM 1661 N N . VAL A 1 219 ? 20.334 5.730 -25.082 1.00 84.31 219 VAL A N 1
ATOM 1662 C CA . VAL A 1 219 ? 21.316 4.945 -24.325 1.00 84.31 219 VAL A CA 1
ATOM 1663 C C . VAL A 1 219 ? 20.569 3.877 -23.539 1.00 84.31 219 VAL A C 1
ATOM 1665 O O . VAL A 1 219 ? 19.621 4.196 -22.827 1.00 84.31 219 VAL A O 1
ATOM 1668 N N . LEU A 1 220 ? 20.986 2.621 -23.672 1.00 84.25 220 LEU A N 1
ATOM 1669 C CA . LEU A 1 220 ? 20.339 1.471 -23.049 1.00 84.25 220 LEU A CA 1
ATOM 1670 C C . LEU A 1 220 ? 21.388 0.633 -22.310 1.00 84.25 220 LEU A C 1
ATOM 1672 O O . LEU A 1 220 ? 22.456 0.341 -22.851 1.00 84.25 220 LEU A O 1
ATOM 1676 N N . THR A 1 221 ? 21.087 0.271 -21.064 1.00 82.44 221 THR A N 1
ATOM 1677 C CA . THR A 1 221 ? 21.990 -0.465 -20.154 1.00 82.44 221 THR A CA 1
ATOM 1678 C C . THR A 1 221 ? 21.348 -1.719 -19.551 1.00 82.44 221 THR A C 1
ATOM 1680 O O . THR A 1 221 ? 21.974 -2.442 -18.780 1.00 82.44 221 THR A O 1
ATOM 1683 N N . SER A 1 222 ? 20.091 -2.002 -19.900 1.00 77.25 222 SER A N 1
ATOM 1684 C CA . SER A 1 222 ? 19.300 -3.116 -19.377 1.00 77.25 222 SER A CA 1
ATOM 1685 C C . SER A 1 222 ? 18.368 -3.692 -20.457 1.00 77.25 222 SER A C 1
ATOM 1687 O O . SER A 1 222 ? 18.199 -3.075 -21.515 1.00 77.25 222 SER A O 1
ATOM 1689 N N . PRO A 1 223 ? 17.770 -4.881 -20.238 1.00 83.75 223 PRO A N 1
ATOM 1690 C CA . PRO A 1 223 ? 16.775 -5.438 -21.150 1.00 83.75 223 PRO A CA 1
ATOM 1691 C C . PRO A 1 223 ? 15.574 -4.505 -21.369 1.00 83.75 223 PRO A C 1
ATOM 1693 O O . PRO A 1 223 ? 14.924 -4.075 -20.418 1.00 83.75 223 PRO A O 1
ATOM 1696 N N . VAL A 1 224 ? 15.219 -4.270 -22.632 1.00 83.31 224 VAL A N 1
ATOM 1697 C CA . VAL A 1 224 ? 14.061 -3.476 -23.058 1.00 83.31 224 VAL A CA 1
ATOM 1698 C C . VAL A 1 224 ? 13.104 -4.364 -23.842 1.00 83.31 224 VAL A C 1
ATOM 1700 O O . VAL A 1 224 ? 13.325 -4.642 -25.018 1.00 83.31 224 VAL A O 1
ATOM 1703 N N . GLN A 1 225 ? 12.015 -4.788 -23.197 1.00 79.62 225 GLN A N 1
ATOM 1704 C CA . GLN A 1 225 ? 10.995 -5.658 -23.802 1.00 79.62 225 GLN A CA 1
ATOM 1705 C C . GLN A 1 225 ? 10.198 -4.971 -24.920 1.00 79.62 225 GLN A C 1
ATOM 1707 O O . GLN A 1 225 ? 9.647 -5.641 -25.786 1.00 79.62 225 GLN A O 1
ATOM 1712 N N . THR A 1 226 ? 10.112 -3.641 -24.932 1.00 81.38 226 THR A N 1
ATOM 1713 C CA . THR A 1 226 ? 9.503 -2.895 -26.037 1.00 81.38 226 THR A CA 1
ATOM 1714 C C . THR A 1 226 ? 10.062 -1.479 -26.110 1.00 81.38 226 THR A C 1
ATOM 1716 O O . THR A 1 226 ? 10.178 -0.797 -25.094 1.00 81.38 226 THR A O 1
ATOM 1719 N N . LEU A 1 227 ? 10.373 -1.014 -27.320 1.00 80.19 227 LEU A N 1
ATOM 1720 C CA . LEU A 1 227 ? 10.825 0.355 -27.586 1.00 80.19 227 LEU A CA 1
ATOM 1721 C C . LEU A 1 227 ? 9.668 1.351 -27.801 1.00 80.19 227 LEU A C 1
ATOM 1723 O O . LEU A 1 227 ? 9.892 2.538 -28.047 1.00 80.19 227 LEU A O 1
ATOM 1727 N N . ASN A 1 228 ? 8.411 0.912 -27.692 1.00 73.81 228 ASN A N 1
ATOM 1728 C CA . ASN A 1 228 ? 7.252 1.794 -27.855 1.00 73.81 228 ASN A CA 1
ATOM 1729 C C . ASN A 1 228 ? 7.218 2.952 -26.835 1.00 73.81 228 ASN A C 1
ATOM 1731 O O . ASN A 1 228 ? 7.033 4.096 -27.261 1.00 73.81 228 ASN A O 1
ATOM 1735 N N . PRO A 1 229 ? 7.447 2.728 -25.521 1.00 69.56 229 PRO A N 1
ATOM 1736 C CA . PRO A 1 229 ? 7.440 3.808 -24.531 1.00 69.56 229 PRO A CA 1
ATOM 1737 C C . PRO A 1 229 ? 8.537 4.852 -24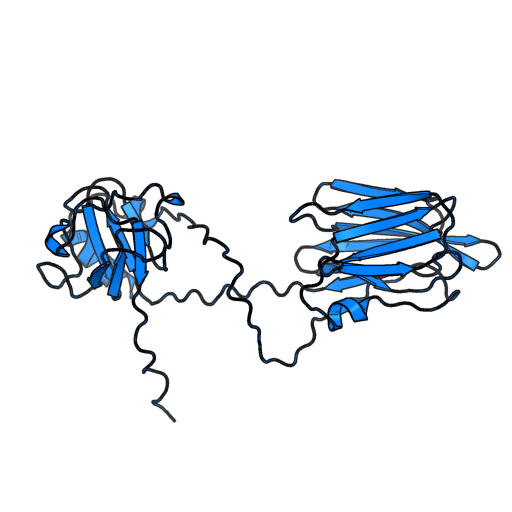.776 1.00 69.56 229 PRO A C 1
ATOM 1739 O O . PRO A 1 229 ? 8.336 6.036 -24.511 1.00 69.56 229 PRO A O 1
ATOM 1742 N N . THR A 1 230 ? 9.672 4.442 -25.354 1.00 68.06 230 THR A N 1
ATOM 1743 C CA . THR A 1 230 ? 10.812 5.330 -25.645 1.00 68.06 230 THR A CA 1
ATOM 1744 C C . THR A 1 230 ? 10.638 6.131 -26.941 1.00 68.06 230 THR A C 1
ATOM 1746 O O . THR A 1 230 ? 11.481 6.982 -27.257 1.00 68.06 230 THR A O 1
ATOM 1749 N N . ARG A 1 231 ? 9.540 5.878 -27.678 1.00 77.94 231 ARG A N 1
ATOM 1750 C CA . ARG A 1 231 ? 9.261 6.387 -29.031 1.00 77.94 231 ARG A CA 1
ATOM 1751 C C . ARG A 1 231 ? 10.374 6.054 -30.028 1.00 77.94 231 ARG A C 1
ATOM 1753 O O . ARG A 1 231 ? 10.615 6.829 -30.946 1.00 77.94 231 ARG A O 1
ATOM 1760 N N . PHE A 1 232 ? 11.041 4.918 -29.823 1.00 84.75 232 PHE A N 1
ATOM 1761 C CA . PHE A 1 232 ? 12.174 4.463 -30.633 1.00 84.75 232 PHE A CA 1
ATOM 1762 C C . PHE A 1 232 ? 11.911 3.127 -31.344 1.00 84.75 232 PHE A C 1
ATOM 1764 O O . PHE A 1 232 ? 12.812 2.546 -31.941 1.00 84.75 232 PHE A O 1
ATOM 1771 N N . ASN A 1 233 ? 10.680 2.617 -31.258 1.00 87.88 233 ASN A N 1
ATOM 1772 C CA . ASN A 1 233 ? 10.293 1.369 -31.903 1.00 87.88 233 ASN A CA 1
ATOM 1773 C C . ASN A 1 233 ? 10.418 1.494 -33.418 1.00 87.88 233 ASN A C 1
ATOM 1775 O O . ASN A 1 233 ? 9.863 2.437 -33.982 1.00 87.88 233 ASN A O 1
ATOM 1779 N N . ASN A 1 234 ? 11.070 0.525 -34.061 1.00 92.50 234 ASN A N 1
ATOM 1780 C CA . ASN A 1 234 ? 11.220 0.493 -35.515 1.00 92.50 234 ASN A CA 1
ATOM 1781 C C . ASN A 1 234 ? 11.885 1.759 -36.074 1.00 92.50 234 ASN A C 1
ATOM 1783 O O . ASN A 1 234 ? 11.491 2.249 -37.124 1.00 92.50 234 ASN A O 1
ATOM 1787 N N . LEU A 1 235 ? 12.847 2.332 -35.344 1.00 93.62 235 LEU A N 1
ATOM 1788 C CA . LEU A 1 235 ? 13.620 3.490 -35.809 1.00 93.62 235 LEU A CA 1
ATOM 1789 C C . LEU A 1 235 ? 15.123 3.218 -35.875 1.00 93.62 235 LEU A C 1
ATOM 1791 O O . LEU A 1 235 ? 15.858 4.043 -36.393 1.00 93.62 235 LEU A O 1
ATOM 1795 N N . THR A 1 236 ? 15.625 2.119 -35.308 1.00 95.81 236 THR A N 1
ATOM 1796 C CA . THR A 1 236 ? 17.073 1.898 -35.229 1.00 95.81 236 THR A CA 1
ATOM 1797 C C . THR A 1 236 ? 17.683 1.692 -36.616 1.00 95.81 236 THR A C 1
ATOM 1799 O O . THR A 1 236 ? 17.519 0.635 -37.222 1.00 95.81 236 THR A O 1
ATOM 1802 N N . SER A 1 237 ? 18.457 2.684 -37.058 1.00 95.00 237 SER A N 1
ATOM 1803 C CA . SER A 1 237 ? 19.175 2.688 -38.335 1.00 95.00 237 SER A CA 1
ATOM 1804 C C . SER A 1 237 ? 20.697 2.602 -38.173 1.00 95.00 237 SER A C 1
ATOM 1806 O O . SER A 1 237 ? 21.381 2.163 -39.095 1.00 95.00 237 SER A O 1
ATOM 1808 N N . SER A 1 238 ? 21.260 2.979 -37.019 1.00 95.25 238 SER A N 1
ATOM 1809 C CA . SER A 1 238 ? 22.667 2.730 -36.656 1.00 95.25 238 SER A CA 1
ATOM 1810 C C . SER A 1 238 ? 22.842 2.576 -35.141 1.00 95.25 238 SER A C 1
ATOM 1812 O O . SER A 1 238 ? 21.952 2.952 -34.375 1.00 95.25 238 SER A O 1
ATOM 1814 N N . LEU A 1 239 ? 23.954 1.987 -34.690 1.00 97.19 239 LEU A N 1
ATOM 1815 C CA . LEU A 1 239 ? 24.204 1.761 -33.260 1.00 97.19 239 LEU A CA 1
ATOM 1816 C C . LEU A 1 239 ? 25.693 1.724 -32.899 1.00 97.19 239 LEU A C 1
ATOM 1818 O O . LEU A 1 239 ? 26.551 1.456 -33.739 1.00 97.19 239 LEU A O 1
ATOM 1822 N N . ILE A 1 240 ? 25.986 1.978 -31.626 1.00 91.94 240 ILE A N 1
ATOM 1823 C CA . ILE A 1 240 ? 27.313 1.842 -31.023 1.00 91.94 240 ILE A CA 1
ATOM 1824 C C . ILE A 1 240 ? 27.172 0.978 -29.773 1.00 91.94 240 ILE A C 1
ATOM 1826 O O . ILE A 1 240 ? 26.453 1.347 -28.843 1.00 91.94 240 ILE A O 1
ATOM 1830 N N . VAL A 1 241 ? 27.866 -0.154 -29.734 1.00 93.62 241 VAL A N 1
ATOM 1831 C CA . VAL A 1 241 ? 28.002 -0.968 -28.526 1.00 93.62 241 VAL A CA 1
ATOM 1832 C C . VAL A 1 241 ? 29.199 -0.438 -27.750 1.00 93.62 241 VAL A C 1
ATOM 1834 O O . VAL A 1 241 ? 30.335 -0.562 -28.187 1.00 93.62 241 VAL A O 1
ATOM 1837 N N . VAL A 1 242 ? 28.930 0.204 -26.615 1.00 86.00 242 VAL A N 1
ATOM 1838 C CA . VAL A 1 242 ? 29.969 0.761 -25.738 1.00 86.00 242 VAL A CA 1
ATOM 1839 C C . VAL A 1 242 ? 30.610 -0.343 -24.902 1.00 86.00 242 VAL A C 1
ATOM 1841 O O . VAL A 1 242 ? 31.798 -0.257 -24.607 1.00 86.00 242 VAL A O 1
ATOM 1844 N N . SER A 1 243 ? 29.824 -1.352 -24.518 1.00 84.31 243 SER A N 1
ATOM 1845 C CA . SER A 1 243 ? 30.315 -2.499 -23.761 1.00 84.31 243 SER A CA 1
ATOM 1846 C C . SER A 1 243 ? 29.375 -3.703 -23.813 1.00 84.31 243 SER A C 1
ATOM 1848 O O . SER A 1 243 ? 28.147 -3.552 -23.888 1.00 84.31 243 SER A O 1
ATOM 1850 N N . GLY A 1 244 ? 29.956 -4.902 -23.717 1.00 87.62 244 GLY A N 1
ATOM 1851 C CA . GLY A 1 244 ? 29.243 -6.176 -23.682 1.00 87.62 244 GLY A CA 1
ATOM 1852 C C . GLY A 1 244 ? 28.744 -6.669 -25.045 1.00 87.62 244 GLY A C 1
ATOM 1853 O O . GLY A 1 244 ? 29.131 -6.181 -26.106 1.00 87.62 244 GLY A O 1
ATOM 1854 N N . THR A 1 245 ? 27.874 -7.680 -25.004 1.00 91.50 245 THR A N 1
ATOM 1855 C CA . THR A 1 245 ? 27.190 -8.251 -26.175 1.00 91.50 245 THR A CA 1
ATOM 1856 C C . THR A 1 245 ? 25.686 -8.087 -26.001 1.00 91.50 245 THR A C 1
ATOM 1858 O O . THR A 1 245 ? 25.162 -8.317 -24.914 1.00 91.50 245 THR A O 1
ATOM 1861 N N . TRP A 1 246 ? 24.998 -7.677 -27.058 1.00 94.25 246 TRP A N 1
ATOM 1862 C CA . TRP A 1 246 ? 23.573 -7.381 -27.095 1.00 94.25 246 TRP A CA 1
ATOM 1863 C C . TRP A 1 246 ? 22.871 -8.217 -28.157 1.00 94.25 246 TRP A C 1
ATOM 1865 O O . TRP A 1 246 ? 23.387 -8.429 -29.253 1.00 94.25 246 TRP A O 1
ATOM 1875 N N . GLU A 1 247 ? 21.658 -8.634 -27.830 1.00 95.44 247 GLU A N 1
ATOM 1876 C CA . GLU A 1 247 ? 20.709 -9.267 -28.732 1.00 95.44 247 GLU A CA 1
ATOM 1877 C C . GLU A 1 247 ? 19.619 -8.249 -29.085 1.00 95.44 247 GLU A C 1
ATOM 1879 O O . GLU A 1 247 ? 18.955 -7.704 -28.198 1.00 95.44 247 GLU A O 1
ATOM 1884 N N . LEU A 1 248 ? 19.445 -7.985 -30.377 1.00 97.06 248 LEU A N 1
ATOM 1885 C CA . LEU A 1 248 ? 18.441 -7.089 -30.947 1.00 97.06 248 LEU A CA 1
ATOM 1886 C C . LEU A 1 248 ? 17.344 -7.929 -31.588 1.00 97.06 248 LEU A C 1
ATOM 1888 O O . LEU A 1 248 ? 17.661 -8.879 -32.295 1.00 97.06 248 LEU A O 1
ATOM 1892 N N . TYR A 1 249 ? 16.084 -7.564 -31.388 1.00 96.12 249 TYR A N 1
ATOM 1893 C CA . TYR A 1 249 ? 14.937 -8.351 -31.829 1.00 96.12 249 TYR A CA 1
ATOM 1894 C C . TYR A 1 249 ? 13.970 -7.521 -32.664 1.00 96.12 249 TYR A C 1
ATOM 1896 O O . TYR A 1 249 ? 13.648 -6.377 -32.320 1.00 96.12 249 TYR A O 1
ATOM 1904 N N . GLU A 1 250 ? 13.480 -8.134 -33.739 1.00 94.25 250 GLU A N 1
ATOM 1905 C CA . GLU A 1 250 ? 12.484 -7.562 -34.645 1.00 94.25 250 GLU A CA 1
ATOM 1906 C C . GLU A 1 250 ? 11.164 -7.255 -33.922 1.00 94.25 250 GLU A C 1
ATOM 1908 O O . GLU A 1 250 ? 10.576 -6.187 -34.084 1.00 94.25 250 GLU A O 1
ATOM 1913 N N . ASN A 1 251 ? 10.696 -8.173 -33.073 1.00 88.00 251 ASN A N 1
ATOM 1914 C CA . ASN A 1 251 ? 9.434 -8.011 -32.361 1.00 88.00 251 ASN A CA 1
ATOM 1915 C C . ASN A 1 251 ? 9.653 -7.605 -30.902 1.00 88.00 251 ASN A C 1
ATOM 1917 O O . ASN A 1 251 ? 10.756 -7.641 -30.352 1.00 88.00 251 ASN A O 1
ATOM 1921 N N . VAL A 1 252 ? 8.568 -7.174 -30.261 1.00 78.06 252 VAL A N 1
ATOM 1922 C CA . VAL A 1 252 ? 8.541 -6.942 -28.812 1.00 78.06 252 VAL A CA 1
ATOM 1923 C C . VAL A 1 252 ? 8.758 -8.254 -28.049 1.00 78.06 252 VAL A C 1
ATOM 1925 O O . VAL A 1 252 ? 8.606 -9.339 -28.599 1.00 78.06 252 VAL A O 1
ATOM 1928 N N . ASN A 1 253 ? 9.077 -8.152 -26.761 1.00 79.75 253 ASN A N 1
ATOM 1929 C CA . ASN A 1 253 ? 9.280 -9.269 -25.837 1.00 79.75 253 ASN A CA 1
ATOM 1930 C C . ASN A 1 253 ? 10.392 -10.253 -26.239 1.00 79.75 253 ASN A C 1
ATOM 1932 O O . ASN A 1 253 ? 10.379 -11.395 -25.786 1.00 79.75 253 ASN A O 1
ATOM 1936 N N . PHE A 1 254 ? 11.381 -9.798 -27.014 1.00 87.88 254 PHE A N 1
ATOM 1937 C CA . PHE A 1 254 ? 12.518 -10.600 -27.475 1.00 87.88 254 PHE A CA 1
ATOM 1938 C C . PHE A 1 254 ? 12.104 -11.753 -28.402 1.00 87.88 254 PHE A C 1
ATOM 1940 O O . PHE A 1 254 ? 12.569 -12.884 -28.264 1.00 87.88 254 PHE A O 1
ATOM 1947 N N . GLU A 1 255 ? 11.195 -11.467 -29.333 1.00 86.12 255 GLU A N 1
ATOM 1948 C CA . GLU A 1 255 ? 10.680 -12.432 -30.307 1.00 86.12 255 GLU A CA 1
ATOM 1949 C C . GLU A 1 255 ? 11.044 -12.038 -31.750 1.00 86.12 255 GLU A C 1
ATOM 1951 O O . GLU A 1 255 ? 11.448 -10.908 -32.029 1.00 86.12 255 GLU A O 1
ATOM 1956 N N . GLY A 1 256 ? 10.832 -12.962 -32.692 1.00 93.38 256 GLY A N 1
ATOM 1957 C CA . GLY A 1 256 ? 11.115 -12.758 -34.116 1.00 93.38 256 GLY A CA 1
ATOM 1958 C C . GLY A 1 256 ? 12.569 -13.002 -34.491 1.00 93.38 256 GLY A C 1
ATOM 1959 O O . GLY A 1 256 ? 13.285 -13.729 -33.796 1.00 93.38 256 GLY A O 1
ATOM 1960 N N . ASP A 1 257 ? 12.977 -12.400 -35.606 1.00 95.19 257 ASP A N 1
ATOM 1961 C CA . ASP A 1 257 ? 14.370 -12.421 -36.029 1.00 95.19 257 ASP A CA 1
ATOM 1962 C C . ASP A 1 257 ? 15.244 -11.664 -35.021 1.00 95.19 257 ASP A C 1
ATOM 1964 O O . ASP A 1 257 ? 14.834 -10.656 -34.434 1.00 95.19 257 ASP A O 1
ATOM 1968 N N . ALA A 1 258 ? 16.443 -12.201 -34.792 1.00 95.12 258 ALA A N 1
ATOM 1969 C CA . ALA A 1 258 ? 17.369 -11.711 -33.786 1.00 95.12 258 ALA A CA 1
ATOM 1970 C C . ALA A 1 258 ? 18.768 -11.501 -34.369 1.00 95.12 258 ALA A C 1
ATOM 1972 O O . ALA A 1 258 ? 19.272 -12.324 -35.137 1.00 95.12 258 ALA A O 1
ATOM 1973 N N . TRP A 1 259 ? 19.419 -10.423 -33.940 1.00 96.62 259 TRP A N 1
ATOM 1974 C CA . TRP A 1 259 ? 20.773 -10.052 -34.345 1.00 96.62 259 TRP A CA 1
ATOM 1975 C C . TRP A 1 259 ? 21.654 -9.841 -33.124 1.00 96.62 259 TRP A C 1
ATOM 1977 O O . TRP A 1 259 ? 21.213 -9.285 -32.121 1.00 96.62 259 TRP A O 1
ATOM 1987 N N . ILE A 1 260 ? 22.909 -10.271 -33.217 1.00 95.25 260 ILE A N 1
ATOM 1988 C CA . ILE A 1 260 ? 23.891 -10.121 -32.143 1.00 95.25 260 ILE A CA 1
ATOM 1989 C C . ILE A 1 260 ? 24.864 -9.010 -32.522 1.00 95.25 260 ILE A C 1
ATOM 1991 O O . ILE A 1 260 ? 25.435 -9.028 -33.613 1.00 95.25 260 ILE A O 1
ATOM 1995 N N . VAL A 1 261 ? 25.070 -8.070 -31.605 1.00 96.19 261 VAL A N 1
ATOM 1996 C CA . VAL A 1 261 ? 26.059 -6.995 -31.721 1.00 96.19 261 VAL A CA 1
ATOM 1997 C C . VAL A 1 261 ? 26.900 -6.941 -30.451 1.00 96.19 261 VAL A C 1
ATOM 1999 O O . VAL A 1 261 ? 26.377 -7.068 -29.351 1.00 96.19 261 VAL A O 1
ATOM 2002 N N . SER A 1 262 ? 28.207 -6.765 -30.577 1.00 94.44 262 SER A N 1
ATOM 2003 C CA . SER A 1 262 ? 29.132 -6.668 -29.442 1.00 94.44 262 SER A CA 1
ATOM 2004 C C . SER A 1 262 ? 30.070 -5.473 -29.567 1.00 94.44 262 SER A C 1
ATOM 2006 O O . SER A 1 262 ? 30.197 -4.896 -30.652 1.00 94.44 262 SER A O 1
ATOM 2008 N N . GLU A 1 263 ? 30.720 -5.127 -28.452 1.00 89.38 263 GLU A N 1
ATOM 2009 C CA . GLU A 1 263 ? 31.775 -4.103 -28.363 1.00 89.38 263 GLU A CA 1
ATOM 2010 C C . GLU A 1 263 ? 32.994 -4.408 -29.250 1.00 89.38 263 GLU A C 1
ATOM 2012 O O . GLU A 1 263 ? 33.648 -3.488 -29.721 1.00 89.38 263 GLU A O 1
ATOM 2017 N N . ASP A 1 264 ? 33.240 -5.687 -29.545 1.00 89.81 264 ASP A N 1
ATOM 2018 C CA . ASP A 1 264 ? 34.303 -6.151 -30.450 1.00 89.81 264 ASP A CA 1
ATOM 2019 C C . ASP A 1 264 ? 33.779 -6.471 -31.867 1.00 89.81 264 ASP A C 1
ATOM 2021 O O . ASP A 1 264 ? 34.466 -7.091 -32.678 1.00 89.81 264 ASP A O 1
ATOM 2025 N N . GLY A 1 265 ? 32.523 -6.132 -32.168 1.00 90.56 265 GLY A N 1
ATOM 2026 C CA . GLY A 1 265 ? 31.900 -6.409 -33.463 1.00 90.56 265 GLY A CA 1
ATOM 2027 C C . GLY A 1 265 ? 31.855 -5.190 -34.388 1.00 90.56 265 GLY A C 1
ATOM 2028 O O . GLY A 1 265 ? 32.549 -4.196 -34.191 1.00 90.56 265 GLY A O 1
ATOM 2029 N N . GLY A 1 266 ? 31.013 -5.260 -35.419 1.00 91.31 266 GLY A N 1
ATOM 2030 C CA . GLY A 1 266 ? 30.912 -4.226 -36.452 1.00 91.31 266 GLY A CA 1
ATOM 2031 C C . GLY A 1 266 ? 31.986 -4.362 -37.542 1.00 91.31 266 GLY A C 1
ATOM 2032 O O . GLY A 1 266 ? 32.814 -5.273 -37.497 1.00 91.31 266 GLY A O 1
ATOM 2033 N N . PRO A 1 267 ? 31.983 -3.489 -38.567 1.00 88.69 267 PRO A N 1
ATOM 2034 C CA . PRO A 1 267 ? 32.863 -3.626 -39.730 1.00 88.69 267 PRO A CA 1
ATOM 2035 C C . PRO A 1 267 ? 34.359 -3.497 -39.414 1.00 88.69 267 PRO A C 1
ATOM 2037 O O . PRO A 1 267 ? 35.177 -3.972 -40.201 1.00 88.69 267 PRO A O 1
ATOM 2040 N N . ASN A 1 268 ? 34.703 -2.847 -38.297 1.00 87.88 268 ASN A N 1
ATOM 2041 C CA . ASN A 1 268 ? 36.082 -2.595 -37.878 1.00 87.88 268 ASN A CA 1
ATOM 2042 C C . ASN A 1 268 ? 36.434 -3.229 -36.520 1.00 87.88 268 ASN A C 1
ATOM 2044 O O . ASN A 1 268 ? 37.488 -2.894 -35.985 1.00 87.88 268 ASN A O 1
ATOM 2048 N N . GLU A 1 269 ? 35.585 -4.111 -35.976 1.00 88.69 269 GLU A N 1
ATOM 2049 C CA . GLU A 1 269 ? 35.795 -4.746 -34.659 1.00 88.69 269 GLU A CA 1
ATOM 2050 C C . GLU A 1 269 ? 35.954 -3.722 -33.513 1.00 88.69 269 GLU A C 1
ATOM 2052 O O . GLU A 1 269 ? 36.788 -3.866 -32.623 1.00 88.69 269 GLU A O 1
ATOM 2057 N N . ASP A 1 270 ? 35.180 -2.638 -33.571 1.00 83.19 270 ASP A N 1
ATOM 2058 C CA . ASP A 1 270 ? 35.236 -1.493 -32.654 1.00 83.19 270 ASP A CA 1
ATOM 2059 C C . ASP A 1 270 ? 33.880 -1.185 -31.995 1.00 83.19 270 ASP A C 1
ATOM 2061 O O . ASP A 1 270 ? 33.712 -0.141 -31.363 1.00 83.19 270 ASP A O 1
ATOM 2065 N N . GLY A 1 271 ? 32.886 -2.057 -32.183 1.00 88.38 271 GLY A N 1
ATOM 2066 C CA . GLY A 1 271 ? 31.546 -1.881 -31.632 1.00 88.38 271 GLY A CA 1
ATOM 2067 C C . GLY A 1 271 ? 30.724 -0.825 -32.368 1.00 88.38 271 GLY A C 1
ATOM 2068 O O . GLY A 1 271 ? 29.640 -0.457 -31.910 1.00 88.38 271 GLY A O 1
ATOM 2069 N N . VAL A 1 272 ? 31.203 -0.334 -33.515 1.00 92.38 272 VAL A N 1
ATOM 2070 C CA . VAL A 1 272 ? 30.569 0.732 -34.293 1.00 92.38 272 VAL A CA 1
ATOM 2071 C C . VAL A 1 272 ? 29.837 0.142 -35.499 1.00 92.38 272 VAL A C 1
ATOM 2073 O O . VAL A 1 272 ? 30.429 -0.474 -36.383 1.00 92.38 272 VAL A O 1
ATOM 2076 N N . TYR A 1 273 ? 28.524 0.369 -35.575 1.00 96.06 273 TYR A N 1
ATOM 2077 C CA . TYR A 1 273 ? 27.657 -0.194 -36.612 1.00 96.06 273 TYR A CA 1
ATOM 2078 C C . TYR A 1 273 ? 26.959 0.942 -37.378 1.00 96.06 273 TYR A C 1
ATOM 2080 O O . TYR A 1 273 ? 25.871 1.384 -36.992 1.00 96.06 273 TYR A O 1
ATOM 2088 N N . PRO A 1 274 ? 27.572 1.455 -38.464 1.00 89.75 274 PRO A N 1
ATOM 2089 C CA . PRO A 1 274 ? 27.127 2.679 -39.140 1.00 89.75 274 PRO A CA 1
ATOM 2090 C C . PRO A 1 274 ? 25.783 2.561 -39.863 1.00 89.75 274 PRO A C 1
ATOM 2092 O O . PRO A 1 274 ? 25.186 3.579 -40.208 1.00 89.75 274 PRO A O 1
ATOM 2095 N N . ASN A 1 275 ? 25.309 1.346 -40.125 1.00 94.19 275 ASN A N 1
ATOM 2096 C CA . ASN A 1 275 ? 23.997 1.080 -40.709 1.00 94.19 275 ASN A CA 1
ATOM 2097 C C . ASN A 1 275 ? 23.574 -0.372 -40.446 1.00 94.19 275 ASN A C 1
ATOM 2099 O O . ASN A 1 275 ? 24.416 -1.201 -40.094 1.00 94.19 275 ASN A O 1
ATOM 2103 N N . TRP A 1 276 ? 22.307 -0.693 -40.707 1.00 95.75 276 TRP A N 1
ATOM 2104 C CA . TRP A 1 276 ? 21.720 -2.017 -40.471 1.00 95.75 276 TRP A CA 1
ATOM 2105 C C . TRP A 1 276 ? 22.399 -3.194 -41.165 1.00 95.75 276 TRP A C 1
ATOM 2107 O O . TRP A 1 276 ? 22.411 -4.312 -40.647 1.00 95.75 276 TRP A O 1
ATOM 2117 N N . GLN A 1 277 ? 23.066 -2.945 -42.290 1.00 95.44 277 GLN A N 1
ATOM 2118 C CA . GLN A 1 277 ? 23.833 -3.976 -42.987 1.00 95.44 277 GLN A CA 1
ATOM 2119 C C . GLN A 1 277 ? 25.053 -4.421 -42.167 1.00 95.44 277 GLN A C 1
ATOM 2121 O O . GLN A 1 277 ? 25.535 -5.537 -42.339 1.00 95.44 277 GLN A O 1
ATOM 2126 N N . SER A 1 278 ? 25.526 -3.577 -41.244 1.00 93.44 278 SER A N 1
ATOM 2127 C CA . SER A 1 278 ? 26.687 -3.848 -40.387 1.00 93.44 278 SER A CA 1
ATOM 2128 C C . SER A 1 278 ? 26.407 -4.920 -39.329 1.00 93.44 278 SER A C 1
ATOM 2130 O O . SER A 1 278 ? 27.347 -5.551 -38.857 1.00 93.44 278 SER A O 1
ATOM 2132 N N . TRP A 1 279 ? 25.137 -5.158 -38.980 1.00 94.56 279 TRP A N 1
ATOM 2133 C CA . TRP A 1 279 ? 24.700 -6.299 -38.159 1.00 94.56 279 TRP A CA 1
ATOM 2134 C C . TRP A 1 279 ? 23.926 -7.351 -38.965 1.00 94.56 279 TRP A C 1
ATOM 2136 O O . TRP A 1 279 ? 23.330 -8.253 -38.384 1.00 94.56 279 TRP A O 1
ATOM 2146 N N . GLN A 1 280 ? 23.952 -7.257 -40.302 1.00 94.12 280 GLN A N 1
ATOM 2147 C CA . GLN A 1 280 ? 23.251 -8.165 -41.220 1.00 94.12 280 GLN A CA 1
ATOM 2148 C C . GLN A 1 280 ? 21.736 -8.257 -40.952 1.00 94.12 280 GLN A C 1
ATOM 2150 O O . GLN A 1 280 ? 21.140 -9.321 -41.118 1.00 94.12 280 GLN A O 1
ATOM 2155 N N . GLY A 1 281 ? 21.123 -7.152 -40.519 1.00 91.69 281 GLY A N 1
ATOM 2156 C CA . GLY A 1 281 ? 19.680 -7.068 -40.298 1.00 91.69 281 GLY A CA 1
ATOM 2157 C C . GLY A 1 281 ? 18.955 -6.230 -41.330 1.00 91.69 281 GLY A C 1
ATOM 2158 O O . GLY A 1 281 ? 19.518 -5.893 -42.372 1.00 91.69 281 GLY A O 1
ATOM 2159 N N . ASP A 1 282 ? 17.710 -5.893 -41.009 1.00 92.38 282 ASP A N 1
ATOM 2160 C CA . ASP A 1 282 ? 16.871 -4.976 -41.776 1.00 92.38 282 ASP A CA 1
ATOM 2161 C C . ASP A 1 282 ? 16.800 -3.603 -41.098 1.00 92.38 282 ASP A C 1
ATOM 2163 O O . ASP A 1 282 ? 17.043 -3.465 -39.895 1.00 92.38 282 ASP A O 1
ATOM 2167 N N . ASN A 1 283 ? 16.509 -2.563 -41.883 1.00 95.00 283 ASN A N 1
ATOM 2168 C CA . ASN A 1 283 ? 16.409 -1.209 -41.347 1.00 95.00 283 ASN A CA 1
ATOM 2169 C C . ASN A 1 283 ? 15.103 -1.016 -40.588 1.00 95.00 283 ASN A C 1
ATOM 2171 O O . ASN A 1 283 ? 14.062 -1.449 -41.075 1.00 95.00 283 ASN A O 1
ATOM 2175 N N . ASP A 1 284 ? 15.141 -0.263 -39.487 1.00 94.69 284 ASP A N 1
ATOM 2176 C CA . ASP A 1 284 ? 13.931 0.221 -38.818 1.00 94.69 284 ASP A CA 1
ATOM 2177 C C . ASP A 1 284 ? 12.993 -0.911 -38.358 1.00 94.69 284 ASP A C 1
ATOM 2179 O O . ASP A 1 284 ? 11.774 -0.760 -38.352 1.00 94.69 284 ASP A O 1
ATOM 2183 N N . VAL A 1 285 ? 13.547 -2.059 -37.955 1.00 95.38 285 VAL A N 1
ATOM 2184 C CA . VAL A 1 285 ? 12.752 -3.210 -37.481 1.00 95.38 285 VAL A CA 1
ATOM 2185 C C . VAL A 1 285 ? 12.946 -3.542 -36.005 1.00 95.38 285 VAL A C 1
ATOM 2187 O O . VAL A 1 285 ? 12.210 -4.357 -35.471 1.00 95.38 285 VAL A O 1
ATOM 2190 N N . ILE A 1 286 ? 13.918 -2.940 -35.315 1.00 96.81 286 ILE A N 1
ATOM 2191 C CA . ILE A 1 286 ? 14.201 -3.306 -33.920 1.00 96.81 286 ILE A CA 1
ATOM 2192 C C . ILE A 1 286 ? 13.079 -2.807 -32.996 1.00 96.81 286 ILE A C 1
ATOM 2194 O O . ILE A 1 286 ? 12.816 -1.602 -32.913 1.00 96.81 286 ILE A O 1
ATOM 2198 N N . SER A 1 287 ? 12.454 -3.735 -32.263 1.00 90.44 287 SER A N 1
ATOM 2199 C CA . SER A 1 287 ? 11.371 -3.459 -31.305 1.00 90.44 287 SER A CA 1
ATOM 2200 C C . SER A 1 287 ? 11.707 -3.837 -29.861 1.00 90.44 287 SER A C 1
ATOM 2202 O O . SER A 1 287 ? 11.087 -3.305 -28.936 1.00 90.44 287 SER A O 1
ATOM 2204 N N . SER A 1 288 ? 12.677 -4.725 -29.630 1.00 90.81 288 SER A N 1
ATOM 2205 C CA . SER A 1 288 ? 13.183 -5.052 -28.290 1.00 90.81 288 SER A CA 1
ATOM 2206 C C . SER A 1 288 ? 14.660 -5.448 -28.325 1.00 90.81 288 SER A C 1
ATOM 2208 O O . SER A 1 288 ? 15.193 -5.787 -29.379 1.00 90.81 288 SER A O 1
ATOM 2210 N N . LEU A 1 289 ? 15.354 -5.351 -27.190 1.00 94.62 289 LEU A N 1
ATOM 2211 C CA . LEU A 1 289 ? 16.766 -5.724 -27.089 1.00 94.62 289 LEU A CA 1
ATOM 2212 C C . LEU A 1 289 ? 17.192 -6.022 -25.655 1.00 94.62 289 LEU A C 1
ATOM 2214 O O . LEU A 1 289 ? 16.636 -5.467 -24.709 1.00 94.62 289 LEU A O 1
ATOM 2218 N N . LYS A 1 290 ? 18.204 -6.868 -25.482 1.00 90.31 290 LYS A N 1
ATOM 2219 C CA . LYS A 1 290 ? 18.762 -7.197 -24.164 1.00 90.31 290 LYS A CA 1
ATOM 2220 C C . LYS A 1 290 ? 20.262 -7.488 -24.242 1.00 90.31 290 LYS A C 1
ATOM 2222 O O . LYS A 1 290 ? 20.717 -7.976 -25.274 1.00 90.31 290 LYS A O 1
ATOM 2227 N N . PRO A 1 291 ? 21.030 -7.234 -23.173 1.00 89.69 291 PRO A N 1
ATOM 2228 C CA . PRO A 1 291 ? 22.379 -7.768 -23.069 1.00 89.69 291 PRO A CA 1
ATOM 2229 C C . PRO A 1 291 ? 22.332 -9.301 -22.995 1.00 89.69 291 PRO A C 1
ATOM 2231 O O . PRO A 1 291 ? 21.432 -9.875 -22.376 1.00 89.69 291 PRO A O 1
ATOM 2234 N N . GLN A 1 292 ? 23.308 -9.962 -23.609 1.00 85.56 292 GLN A N 1
ATOM 2235 C CA . GLN A 1 292 ? 23.558 -11.380 -23.393 1.00 85.56 292 GLN A CA 1
ATOM 2236 C C . GLN A 1 292 ? 24.156 -11.543 -21.990 1.00 85.56 292 GLN A C 1
ATOM 2238 O O . GLN A 1 292 ? 25.103 -10.841 -21.628 1.00 85.56 292 GLN A O 1
ATOM 2243 N N . GLU A 1 293 ? 23.604 -12.446 -21.178 1.00 67.12 293 GLU A N 1
ATOM 2244 C CA . GLU A 1 293 ? 24.195 -12.758 -19.876 1.00 67.12 293 GLU A CA 1
ATOM 2245 C C . GLU A 1 293 ? 25.611 -13.308 -20.097 1.00 67.12 293 GLU A C 1
ATOM 2247 O O . GLU A 1 293 ? 25.794 -14.307 -20.801 1.00 67.12 293 GLU A O 1
ATOM 2252 N N . LEU A 1 294 ? 26.625 -12.654 -19.517 1.00 49.50 294 LEU A N 1
ATOM 2253 C CA . LEU A 1 294 ? 27.964 -13.234 -19.477 1.00 49.50 294 LEU A CA 1
ATOM 2254 C C . LEU A 1 294 ? 27.865 -14.583 -18.751 1.00 49.50 294 LEU A C 1
ATOM 2256 O O . LEU A 1 294 ? 27.220 -14.645 -17.698 1.00 49.50 294 LEU A O 1
ATOM 2260 N N . PRO A 1 295 ? 28.500 -15.656 -19.260 1.00 38.06 295 PRO A N 1
ATOM 2261 C CA . PRO A 1 295 ? 28.573 -16.910 -18.531 1.00 38.06 295 PRO A CA 1
ATOM 2262 C C . PRO A 1 295 ? 29.076 -16.629 -17.115 1.00 38.06 295 PRO A C 1
ATOM 2264 O O . PRO A 1 295 ? 30.132 -16.020 -16.933 1.00 38.06 295 PRO A O 1
ATOM 2267 N N . THR A 1 296 ? 28.311 -17.045 -16.108 1.00 41.50 296 THR A N 1
ATOM 2268 C CA . THR A 1 296 ? 28.666 -16.955 -14.687 1.00 41.50 296 THR A CA 1
ATOM 2269 C C . THR A 1 296 ? 29.827 -17.899 -14.353 1.00 41.50 296 THR A C 1
ATOM 2271 O O . THR A 1 296 ? 29.670 -18.817 -13.559 1.00 41.50 296 THR A O 1
ATOM 2274 N N . ASP A 1 297 ? 30.999 -17.691 -14.950 1.00 40.16 297 ASP A N 1
ATOM 2275 C CA . ASP A 1 297 ? 32.219 -18.478 -14.716 1.00 40.16 297 ASP A CA 1
ATOM 2276 C C . ASP A 1 297 ? 33.310 -17.662 -13.995 1.00 40.16 297 ASP A C 1
ATOM 2278 O O . ASP A 1 297 ? 34.498 -17.958 -14.074 1.00 40.16 297 ASP A O 1
ATOM 2282 N N . TYR A 1 298 ? 32.909 -16.658 -13.207 1.00 37.09 298 TYR A N 1
ATOM 2283 C CA . TYR A 1 298 ? 33.795 -15.917 -12.292 1.00 37.09 298 TYR A CA 1
ATOM 2284 C C . TYR A 1 298 ? 33.384 -16.049 -10.813 1.00 37.09 298 TYR A C 1
ATOM 2286 O O . TYR A 1 298 ? 33.554 -15.130 -10.018 1.00 37.09 298 TYR A O 1
ATOM 2294 N N . GLY A 1 299 ? 32.842 -17.209 -10.422 1.00 37.75 299 GLY A N 1
ATOM 2295 C CA . GLY A 1 299 ? 32.479 -17.524 -9.029 1.00 37.75 299 GLY A CA 1
ATOM 2296 C C . GLY A 1 299 ? 33.260 -18.675 -8.384 1.00 37.75 299 GLY A C 1
ATOM 2297 O O . GLY A 1 299 ? 33.028 -18.983 -7.219 1.00 37.75 299 GLY A O 1
ATOM 2298 N N . ALA A 1 300 ? 34.175 -19.329 -9.106 1.00 38.91 300 ALA A N 1
ATOM 2299 C CA . ALA A 1 300 ? 34.900 -20.500 -8.606 1.00 38.91 300 ALA A CA 1
ATOM 2300 C C . ALA A 1 300 ? 36.413 -20.400 -8.852 1.00 38.91 300 ALA A C 1
ATOM 2302 O O . ALA A 1 300 ? 37.029 -21.296 -9.421 1.00 38.91 300 ALA A O 1
ATOM 2303 N N . ALA A 1 301 ? 37.034 -19.310 -8.407 1.00 33.81 301 ALA A N 1
ATOM 2304 C CA . ALA A 1 301 ? 38.483 -19.259 -8.250 1.00 33.81 301 ALA A CA 1
ATOM 2305 C C . ALA A 1 301 ? 38.865 -18.328 -7.095 1.00 33.81 301 ALA A C 1
ATOM 2307 O O . ALA A 1 301 ? 38.883 -17.112 -7.257 1.00 33.81 301 ALA A O 1
ATOM 2308 N N . GLY A 1 302 ? 39.222 -18.911 -5.946 1.00 33.72 302 GLY A N 1
ATOM 2309 C CA . GLY A 1 302 ? 40.046 -18.222 -4.951 1.00 33.72 302 GLY A CA 1
ATOM 2310 C C . GLY A 1 302 ? 39.629 -18.399 -3.494 1.00 33.72 302 GLY A C 1
ATOM 2311 O O . GLY A 1 302 ? 38.906 -17.559 -2.982 1.00 33.72 302 GLY A O 1
ATOM 2312 N N . ALA A 1 303 ? 40.203 -19.443 -2.880 1.00 32.66 303 ALA A N 1
ATOM 2313 C CA . ALA A 1 303 ? 40.644 -19.576 -1.479 1.00 32.66 303 ALA A CA 1
ATOM 2314 C C . ALA A 1 303 ? 39.637 -19.379 -0.329 1.00 32.66 303 ALA A C 1
ATOM 2316 O O . ALA A 1 303 ? 39.272 -18.227 -0.019 1.00 32.66 303 ALA A O 1
#

Radius of gyration: 29.01 Å; chains: 1; bounding box: 65×38×78 Å

Foldseek 3Di:
DLVPLLVVLVVVLVDDDPVVQVPPPDPPPDPCDPPPPDDDDDDDQFPKDWDDKDFDDDAAWDDPVVVCVVPVPWAFFKWKFFDDQFTQKIWTATPVRDIDIFGAPHHDMDMDGADVVKFWFKKKWAWDDDPNAIATQKMWIAIPVRDIDIDHDRDHDMDMDGADQQWTWGAWIQHYDSGHGMIITITTGPPPPPPPPQCLVCWKKKFAQAFSRDHDIDIDRFWDQFCVVVVCQLRGFWMATPAAKKKFALDGRRDDDIFIFGCLAFPRRRRTDRGQVRRPHDHSRTTIMGGDRDPPPPPPDDD

pLDDT: mean 80.04, std 22.57, range [29.03, 98.62]

Secondary structure (DSSP, 8-state):
-THHHHHHHHHHTT-S-HHHHTT-----------TT-----------EEE---EE-S-SEEEETHHHHHH-TT--EEEEEEEESSSEEEEEEEETTS-EEEEE-S-SEEEEEEPPTT--EEEEEEEEEEETTEEEEEEEEEEETTS-EEEEE---SEEEEEE--SSSEEEEEEEEESSSEEEEEEEEE-------------S-EEEEEEETTTEEEEEEE-S-BS-STTTT-TT---EEEEEESEEEEESSGGG-SSEEEEETT-TTTTSSEE-SGGGGT--TT---EEEEPPPPS-SSS---